Protein AF-A0A968PPC7-F1 (afdb_monomer)

Structure (mmCIF, N/CA/C/O backbone):
data_AF-A0A968PPC7-F1
#
_entry.id   AF-A0A968PPC7-F1
#
loop_
_atom_site.group_PDB
_atom_site.id
_atom_site.type_symbol
_atom_site.label_atom_id
_atom_site.label_alt_id
_atom_site.label_comp_id
_atom_site.label_asym_id
_atom_site.label_entity_id
_atom_site.label_seq_id
_atom_site.pdbx_PDB_ins_code
_atom_site.Cartn_x
_atom_site.Cartn_y
_atom_site.Cartn_z
_atom_site.occupancy
_atom_site.B_iso_or_equiv
_atom_site.auth_seq_id
_atom_site.auth_comp_id
_atom_site.auth_asym_id
_atom_site.auth_atom_id
_atom_site.pdbx_PDB_model_num
ATOM 1 N N . MET A 1 1 ? 69.429 12.607 -62.255 1.00 36.53 1 MET A N 1
ATOM 2 C CA . MET A 1 1 ? 68.235 12.047 -62.925 1.00 36.53 1 MET A CA 1
ATOM 3 C C . MET A 1 1 ? 67.057 12.963 -62.643 1.00 36.53 1 MET A C 1
ATOM 5 O O . MET A 1 1 ? 66.577 12.993 -61.520 1.00 36.53 1 MET A O 1
ATOM 9 N N . LEU A 1 2 ? 66.651 13.769 -63.626 1.00 35.38 2 LEU A N 1
ATOM 10 C CA . LEU A 1 2 ? 65.458 14.614 -63.533 1.00 35.38 2 LEU A CA 1
ATOM 11 C C . LEU A 1 2 ? 64.228 13.705 -63.621 1.00 35.38 2 LEU A C 1
ATOM 13 O O . LEU A 1 2 ? 63.897 13.213 -64.699 1.00 35.38 2 LEU A O 1
ATOM 17 N N . PHE A 1 3 ? 63.591 13.427 -62.483 1.00 41.00 3 PHE A N 1
ATOM 18 C CA . PHE A 1 3 ? 62.312 12.722 -62.464 1.00 41.00 3 PHE A CA 1
ATOM 19 C C . PHE A 1 3 ? 61.308 13.514 -63.304 1.00 41.00 3 PHE A C 1
ATOM 21 O O . PHE 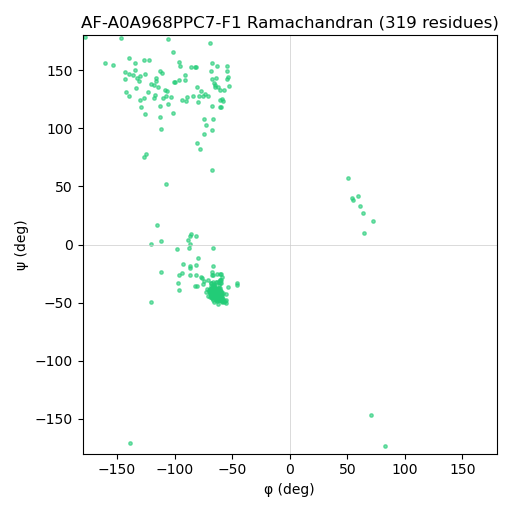A 1 3 ? 61.090 14.705 -63.085 1.00 41.00 3 PHE A O 1
ATOM 28 N N . ASN A 1 4 ? 60.724 12.856 -64.303 1.00 49.06 4 ASN A N 1
ATOM 29 C CA . ASN A 1 4 ? 59.803 13.487 -65.233 1.00 49.06 4 ASN A CA 1
ATOM 30 C C . ASN A 1 4 ? 58.524 13.878 -64.473 1.00 49.06 4 ASN A C 1
ATOM 32 O O . ASN A 1 4 ? 57.654 13.041 -64.236 1.00 49.06 4 ASN A O 1
ATOM 36 N N . HIS A 1 5 ? 58.419 15.147 -64.072 1.00 47.28 5 HIS A N 1
ATOM 37 C CA . HIS A 1 5 ? 57.283 15.735 -63.348 1.00 47.28 5 HIS A CA 1
ATOM 38 C C . HIS A 1 5 ? 55.933 15.324 -63.962 1.00 47.28 5 HIS A C 1
ATOM 40 O O . HIS A 1 5 ? 54.962 15.089 -63.240 1.00 47.28 5 HIS A O 1
ATOM 46 N N . ARG A 1 6 ? 55.855 15.172 -65.289 1.00 46.31 6 ARG A N 1
ATOM 47 C CA . ARG A 1 6 ? 54.633 14.742 -65.987 1.00 46.31 6 ARG A CA 1
ATOM 48 C C . ARG A 1 6 ? 54.218 13.306 -65.657 1.00 46.31 6 ARG A C 1
ATOM 50 O O . ARG A 1 6 ? 53.025 13.018 -65.606 1.00 46.31 6 ARG A O 1
ATOM 57 N N . PHE A 1 7 ? 55.179 12.414 -65.425 1.00 43.41 7 PHE A N 1
ATOM 58 C CA . PHE A 1 7 ? 54.914 11.043 -64.989 1.00 43.41 7 PHE A CA 1
ATOM 59 C C . PHE A 1 7 ? 54.417 11.019 -63.541 1.00 43.41 7 PHE A C 1
ATOM 61 O O . PHE A 1 7 ? 53.408 10.378 -63.258 1.00 43.41 7 PHE A O 1
ATOM 68 N N . LEU A 1 8 ? 55.055 11.794 -62.657 1.00 46.09 8 LEU A N 1
ATOM 69 C CA . LEU A 1 8 ? 54.652 11.914 -61.254 1.00 46.09 8 LEU A CA 1
ATOM 70 C C . LEU A 1 8 ? 53.225 12.469 -61.125 1.00 46.09 8 LEU A C 1
ATOM 72 O O . LEU A 1 8 ? 52.410 11.918 -60.394 1.00 46.09 8 LEU A O 1
ATOM 76 N N . LEU A 1 9 ? 52.889 13.504 -61.902 1.00 50.16 9 LEU A N 1
ATOM 77 C CA . LEU A 1 9 ? 51.553 14.097 -61.879 1.00 50.16 9 LEU A CA 1
ATOM 78 C C . LEU A 1 9 ? 50.480 13.113 -62.382 1.00 50.16 9 LEU A C 1
ATOM 80 O O . LEU A 1 9 ? 49.396 13.032 -61.805 1.00 50.16 9 LEU A O 1
ATOM 84 N N . ARG A 1 10 ? 50.780 12.324 -63.427 1.00 51.12 10 ARG A N 1
ATOM 85 C CA . ARG A 1 10 ? 49.880 11.266 -63.931 1.00 51.12 10 ARG A CA 1
ATOM 86 C C . ARG A 1 10 ? 49.693 10.139 -62.916 1.00 51.12 10 ARG A C 1
ATOM 88 O O . ARG A 1 10 ? 48.570 9.673 -62.747 1.00 51.12 10 ARG A O 1
ATOM 95 N N . LEU A 1 11 ? 50.765 9.732 -62.237 1.00 50.59 11 LEU A N 1
ATOM 96 C CA . LEU A 1 11 ? 50.722 8.709 -61.195 1.00 50.59 11 LEU A CA 1
ATOM 97 C C . LEU A 1 11 ? 49.860 9.166 -60.012 1.00 50.59 11 LEU A C 1
ATOM 99 O O . LEU A 1 11 ? 48.952 8.445 -59.612 1.00 50.59 11 LEU A O 1
ATOM 103 N N . ILE A 1 12 ? 50.090 10.387 -59.515 1.00 52.94 12 ILE A N 1
ATOM 104 C CA . ILE A 1 12 ? 49.324 10.977 -58.409 1.00 52.94 12 ILE A CA 1
ATOM 105 C C . ILE A 1 12 ? 47.847 11.110 -58.793 1.00 52.94 12 ILE A C 1
ATOM 107 O O . ILE A 1 12 ? 46.980 10.694 -58.035 1.00 52.94 12 ILE A O 1
ATOM 111 N N . THR A 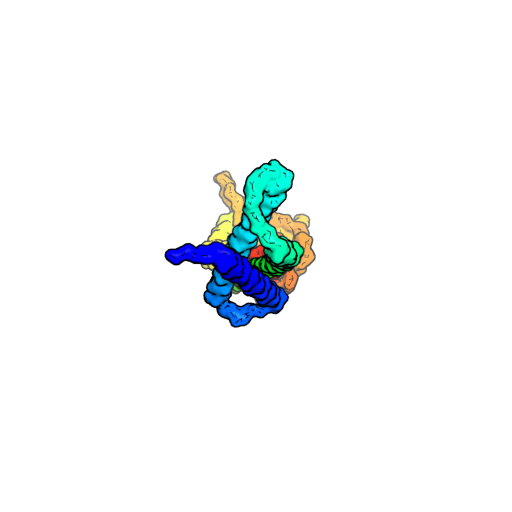1 13 ? 47.545 11.610 -59.994 1.00 55.50 13 THR A N 1
ATOM 112 C CA . THR A 1 13 ? 46.152 11.765 -60.451 1.00 55.50 13 THR A CA 1
ATOM 113 C C . THR A 1 13 ? 45.429 10.418 -60.535 1.00 55.50 13 THR A C 1
ATOM 115 O O . THR A 1 13 ? 44.293 10.301 -60.087 1.00 55.50 13 THR A O 1
ATOM 118 N N . ASN A 1 14 ? 46.083 9.381 -61.067 1.00 51.56 14 ASN A N 1
ATOM 119 C CA . ASN A 1 14 ? 45.488 8.046 -61.143 1.00 51.56 14 ASN A CA 1
ATOM 120 C C . ASN A 1 14 ? 45.292 7.421 -59.751 1.00 51.56 14 ASN A C 1
ATOM 122 O O . ASN A 1 14 ? 44.262 6.799 -59.512 1.00 51.56 14 ASN A O 1
ATOM 126 N N . LEU A 1 15 ? 46.237 7.624 -58.826 1.00 54.19 15 LEU A N 1
ATOM 127 C CA . LEU A 1 15 ? 46.111 7.187 -57.431 1.00 54.19 15 LEU A CA 1
ATOM 128 C C . LEU A 1 15 ? 44.930 7.858 -56.725 1.00 54.19 15 LEU A C 1
ATOM 130 O O . LEU A 1 15 ? 44.160 7.175 -56.056 1.00 54.19 15 LEU A O 1
ATOM 134 N N . VAL A 1 16 ? 44.748 9.167 -56.924 1.00 57.06 16 VAL A N 1
ATOM 135 C CA . VAL A 1 16 ? 43.613 9.925 -56.374 1.00 57.06 16 VAL A CA 1
ATOM 136 C C . VAL A 1 16 ? 42.288 9.380 -56.909 1.00 57.06 16 VAL A C 1
ATOM 138 O O . VAL A 1 16 ? 41.357 9.174 -56.136 1.00 57.06 16 VAL A O 1
ATOM 141 N N . ILE A 1 17 ? 42.205 9.091 -58.212 1.00 56.59 17 ILE A N 1
ATOM 142 C CA . ILE A 1 17 ? 40.995 8.526 -58.828 1.00 56.59 17 ILE A CA 1
ATOM 143 C C . ILE A 1 17 ? 40.686 7.137 -58.257 1.00 56.59 17 ILE A C 1
ATOM 145 O O . ILE A 1 17 ? 39.542 6.875 -57.886 1.00 56.59 17 ILE A O 1
ATOM 149 N N . CYS A 1 18 ? 41.691 6.261 -58.144 1.00 54.62 18 CYS A N 1
ATOM 150 C CA . CYS A 1 18 ? 41.509 4.938 -57.544 1.00 54.62 18 CYS A CA 1
ATOM 151 C C . CYS A 1 18 ? 41.053 5.036 -56.084 1.00 54.62 18 CYS A C 1
ATOM 153 O O . CYS A 1 18 ? 40.123 4.336 -55.697 1.00 54.62 18 CYS A O 1
ATOM 155 N N . ALA A 1 19 ? 41.655 5.923 -55.288 1.00 56.59 19 ALA A N 1
ATOM 156 C CA . ALA A 1 19 ? 41.278 6.117 -53.891 1.00 56.59 19 ALA A CA 1
ATOM 157 C C . ALA A 1 19 ? 39.844 6.657 -53.741 1.00 56.59 19 ALA A C 1
ATOM 159 O O . ALA A 1 19 ? 39.092 6.180 -52.895 1.00 56.59 19 ALA A O 1
ATOM 160 N N . LEU A 1 20 ? 39.430 7.590 -54.605 1.00 58.72 20 LEU A N 1
ATOM 161 C CA . LEU A 1 20 ? 38.073 8.141 -54.601 1.00 58.72 20 LEU A CA 1
ATOM 162 C C . LEU A 1 20 ? 37.021 7.086 -54.981 1.00 58.72 20 LEU A C 1
ATOM 164 O O . LEU A 1 20 ? 35.969 6.996 -54.344 1.00 58.72 20 LEU A O 1
ATOM 168 N N . ALA A 1 21 ? 37.315 6.254 -55.985 1.00 57.00 21 ALA A N 1
ATOM 169 C CA . ALA A 1 21 ? 36.455 5.137 -56.365 1.00 57.00 21 ALA A CA 1
ATOM 170 C C . ALA A 1 21 ? 36.337 4.112 -55.225 1.00 57.00 21 ALA A C 1
ATOM 172 O O . ALA A 1 21 ? 35.232 3.694 -54.881 1.00 57.00 21 ALA A O 1
ATOM 173 N N . LEU A 1 22 ? 37.461 3.766 -54.593 1.00 58.16 22 LEU A N 1
ATOM 174 C CA . LEU A 1 22 ? 37.506 2.797 -53.499 1.00 58.16 22 LEU A CA 1
ATOM 175 C C . LEU A 1 22 ? 36.752 3.302 -52.260 1.00 58.16 22 LEU A C 1
ATOM 177 O O . LEU A 1 22 ? 36.006 2.544 -51.647 1.00 58.16 22 LEU A O 1
ATOM 181 N N . SER A 1 23 ? 36.839 4.599 -51.952 1.00 58.25 23 SER A N 1
ATOM 182 C CA . SER A 1 23 ? 36.021 5.203 -50.897 1.00 58.25 23 SER A CA 1
ATOM 183 C C . SER A 1 23 ? 34.537 5.242 -51.228 1.00 58.25 23 SER A C 1
ATOM 185 O O . SER A 1 23 ? 33.720 5.072 -50.328 1.00 58.25 23 SER A O 1
ATOM 187 N N . SER A 1 24 ? 34.174 5.493 -52.486 1.00 56.09 24 SER A N 1
ATOM 188 C CA . SER A 1 24 ? 32.766 5.523 -52.891 1.00 56.09 24 SER A CA 1
ATOM 189 C C . SER A 1 24 ? 32.131 4.142 -52.713 1.00 56.09 24 SER A C 1
ATOM 191 O O . SER A 1 24 ? 31.024 4.031 -52.192 1.00 56.09 24 SER A O 1
ATOM 193 N N . VAL A 1 25 ? 32.867 3.082 -53.069 1.00 57.97 25 VAL A N 1
ATOM 194 C CA . VAL A 1 25 ? 32.455 1.690 -52.837 1.00 57.97 25 VAL A CA 1
ATOM 195 C C . VAL A 1 25 ? 32.379 1.375 -51.341 1.00 57.97 25 VAL A C 1
ATOM 197 O O . VAL A 1 25 ? 31.398 0.781 -50.906 1.00 57.97 25 VAL A O 1
ATOM 200 N N . ALA A 1 26 ? 33.359 1.808 -50.542 1.00 59.19 26 ALA A N 1
ATOM 201 C CA . ALA A 1 26 ? 33.365 1.575 -49.095 1.00 59.19 26 ALA A CA 1
ATOM 202 C C . ALA A 1 26 ? 32.160 2.219 -48.388 1.00 59.19 26 ALA A C 1
ATOM 204 O O . ALA A 1 26 ? 31.532 1.591 -47.541 1.00 59.19 26 ALA A O 1
ATOM 205 N N . VAL A 1 27 ? 31.796 3.447 -48.765 1.00 59.72 27 VAL A N 1
ATOM 206 C CA . VAL A 1 27 ? 30.626 4.139 -48.202 1.00 59.72 27 VAL A CA 1
ATOM 207 C C . VAL A 1 27 ? 29.331 3.481 -48.660 1.00 59.72 27 VAL A C 1
ATOM 209 O O . VAL A 1 27 ? 28.416 3.325 -47.855 1.00 59.72 27 VAL A O 1
ATOM 212 N N . LEU A 1 28 ? 29.237 3.066 -49.924 1.00 56.81 28 LEU A N 1
ATOM 213 C CA . LEU A 1 28 ? 28.056 2.366 -50.420 1.00 56.81 28 LEU A CA 1
ATOM 214 C C . LEU A 1 28 ? 27.844 1.038 -49.678 1.00 56.81 28 LEU A C 1
ATOM 216 O O . LEU A 1 28 ? 26.731 0.771 -49.237 1.00 56.81 28 LEU A O 1
ATOM 220 N N . LEU A 1 29 ? 28.910 0.260 -49.465 1.00 57.66 29 LEU A N 1
ATOM 221 C CA . LEU A 1 29 ? 28.869 -0.962 -48.657 1.00 57.66 29 LEU A CA 1
ATOM 222 C C . LEU A 1 29 ? 28.451 -0.678 -47.208 1.00 57.66 29 LEU A C 1
ATOM 224 O O . LEU A 1 29 ? 27.581 -1.369 -46.694 1.00 57.66 29 LEU A O 1
ATOM 228 N N . TRP A 1 30 ? 28.995 0.371 -46.584 1.00 63.59 30 TRP A N 1
ATOM 229 C CA . TRP A 1 30 ? 28.606 0.781 -45.230 1.00 63.59 30 TRP A CA 1
ATOM 230 C C . TRP A 1 30 ? 27.133 1.207 -45.138 1.00 63.59 30 TRP A C 1
ATOM 232 O O . TRP A 1 30 ? 26.431 0.845 -44.203 1.00 63.59 30 TRP A O 1
ATOM 242 N N . THR A 1 31 ? 26.641 1.943 -46.136 1.00 52.81 31 THR A N 1
ATOM 243 C CA . THR A 1 31 ? 25.243 2.398 -46.169 1.00 52.81 31 THR A CA 1
ATOM 244 C C . THR A 1 31 ? 24.285 1.217 -46.336 1.00 52.81 31 THR A C 1
ATOM 246 O O . THR A 1 31 ? 23.209 1.220 -45.751 1.00 52.81 31 THR A O 1
ATOM 249 N N . ILE A 1 32 ? 24.666 0.210 -47.130 1.00 54.62 32 ILE A N 1
ATOM 250 C CA . ILE A 1 32 ? 23.881 -1.017 -47.314 1.00 54.62 32 ILE A CA 1
ATOM 251 C C . ILE A 1 32 ? 23.835 -1.833 -46.015 1.00 54.62 32 ILE A C 1
ATOM 253 O O . ILE A 1 32 ? 22.759 -2.289 -45.641 1.00 54.62 32 ILE A O 1
ATOM 257 N N . ASP A 1 33 ? 24.964 -1.972 -45.321 1.00 57.53 33 ASP A N 1
ATOM 258 C CA . ASP A 1 33 ? 25.067 -2.675 -44.035 1.00 57.53 33 ASP A CA 1
ATOM 259 C C . ASP A 1 33 ? 24.152 -2.044 -42.965 1.00 57.53 33 ASP A C 1
ATOM 261 O O . ASP A 1 33 ? 23.295 -2.716 -42.388 1.00 57.53 33 ASP A O 1
ATOM 265 N N . GLU A 1 34 ? 24.228 -0.717 -42.804 1.00 56.44 34 GLU A N 1
ATOM 266 C CA . GLU A 1 34 ? 23.419 0.034 -41.833 1.00 56.44 34 GLU A CA 1
ATOM 267 C C . GLU A 1 34 ? 21.913 0.010 -42.172 1.00 56.44 34 GLU A C 1
ATOM 269 O O . GLU A 1 34 ? 21.070 -0.044 -41.279 1.00 56.44 34 GLU A O 1
ATOM 274 N N . LEU A 1 35 ? 21.545 0.043 -43.461 1.00 50.19 35 LEU A N 1
ATOM 275 C CA . LEU A 1 35 ? 20.138 0.062 -43.888 1.00 50.19 35 LEU A CA 1
ATOM 276 C C . LEU A 1 35 ? 19.463 -1.313 -43.777 1.00 50.19 35 LEU A C 1
ATOM 278 O O . LEU A 1 35 ? 18.249 -1.387 -43.595 1.00 50.19 35 LEU A O 1
ATOM 282 N N . ILE A 1 36 ? 20.235 -2.393 -43.910 1.00 51.97 36 ILE A N 1
ATOM 283 C CA . ILE A 1 36 ? 19.740 -3.768 -43.781 1.00 51.97 36 ILE A CA 1
ATOM 284 C C . ILE A 1 36 ? 19.647 -4.186 -42.301 1.00 51.97 36 ILE A C 1
ATOM 286 O O . ILE A 1 36 ? 18.906 -5.116 -41.983 1.00 51.97 36 ILE A O 1
ATOM 290 N N . GLY A 1 37 ? 20.327 -3.481 -41.385 1.00 49.62 37 GLY A N 1
ATOM 291 C CA . GLY A 1 37 ? 20.280 -3.772 -39.947 1.00 49.62 37 GLY A CA 1
ATOM 292 C C . GLY A 1 37 ? 20.856 -5.149 -39.604 1.00 49.62 37 GLY A C 1
ATOM 293 O O . GLY A 1 37 ? 20.432 -5.787 -38.643 1.00 49.62 37 GLY A O 1
ATOM 294 N N . TRP A 1 38 ? 21.776 -5.648 -40.433 1.00 49.47 38 TRP A N 1
ATOM 295 C CA . TRP A 1 38 ? 22.435 -6.930 -40.224 1.00 49.47 38 TRP A CA 1
ATOM 296 C C . TRP A 1 38 ? 23.571 -6.765 -39.208 1.00 49.47 38 TRP A C 1
ATOM 298 O O . TRP A 1 38 ? 24.727 -6.592 -39.577 1.00 49.47 38 TRP A O 1
ATOM 308 N N . ASP A 1 39 ? 23.250 -6.883 -37.917 1.00 47.81 39 ASP A N 1
ATOM 309 C CA . ASP A 1 39 ? 24.227 -7.112 -36.837 1.00 47.81 39 ASP A CA 1
ATOM 310 C C . ASP A 1 39 ? 24.858 -8.518 -36.974 1.00 47.81 39 ASP A C 1
ATOM 312 O O . ASP A 1 39 ? 24.674 -9.413 -36.152 1.00 47.81 39 ASP A O 1
ATOM 316 N N . ILE A 1 40 ? 25.592 -8.767 -38.064 1.00 45.25 40 ILE A N 1
ATOM 317 C CA . ILE A 1 40 ? 26.329 -10.027 -38.276 1.00 45.25 40 ILE A CA 1
ATOM 318 C C . ILE A 1 40 ? 27.655 -10.042 -37.501 1.00 45.25 40 ILE A C 1
ATOM 320 O O . ILE A 1 40 ? 28.293 -11.089 -37.366 1.00 45.25 40 ILE A O 1
ATOM 324 N N . LEU A 1 41 ? 28.089 -8.901 -36.962 1.00 44.22 41 LEU A N 1
ATOM 325 C CA . LEU A 1 41 ? 29.392 -8.769 -36.321 1.00 44.22 41 LEU A CA 1
ATOM 326 C C . LEU A 1 41 ? 29.254 -8.599 -34.802 1.00 44.22 41 LEU A C 1
ATOM 328 O O . LEU A 1 41 ? 28.581 -7.676 -34.359 1.00 44.22 41 LEU A O 1
ATOM 332 N N . PRO A 1 42 ? 29.940 -9.436 -33.998 1.00 50.28 42 PRO A N 1
ATOM 333 C CA . PRO A 1 42 ? 30.034 -9.249 -32.553 1.00 50.28 42 PRO A CA 1
ATOM 334 C C . PRO A 1 42 ? 30.531 -7.840 -32.206 1.00 50.28 42 PRO A C 1
ATOM 336 O O . PRO A 1 42 ? 31.435 -7.333 -32.879 1.00 50.28 42 PRO A O 1
ATOM 339 N N . ASP A 1 43 ? 30.020 -7.253 -31.119 1.00 55.78 43 ASP A N 1
ATOM 340 C CA . ASP A 1 43 ? 30.275 -5.865 -30.684 1.00 55.78 43 ASP A CA 1
ATOM 341 C C . ASP A 1 43 ? 31.755 -5.436 -30.732 1.00 55.78 43 ASP A C 1
ATOM 343 O O . ASP A 1 43 ? 32.085 -4.290 -31.050 1.00 55.78 43 ASP A O 1
ATOM 347 N N . ALA A 1 44 ? 32.677 -6.371 -30.483 1.00 51.62 44 ALA A N 1
ATOM 348 C CA . ALA A 1 44 ? 34.118 -6.134 -30.529 1.00 51.62 44 ALA A CA 1
ATOM 349 C C . ALA A 1 44 ? 34.653 -5.804 -31.939 1.00 51.62 44 ALA A C 1
ATOM 351 O O . ALA A 1 44 ? 35.559 -4.983 -32.069 1.00 51.62 44 ALA A O 1
ATOM 352 N N . LEU A 1 45 ? 34.107 -6.406 -33.003 1.00 48.28 45 LEU A N 1
ATOM 353 C CA . LEU A 1 45 ? 34.525 -6.160 -34.392 1.00 48.28 45 LEU A CA 1
ATOM 354 C C . LEU A 1 45 ? 33.895 -4.890 -34.981 1.00 48.28 45 LEU A C 1
ATOM 356 O O . LEU A 1 45 ? 34.511 -4.238 -35.831 1.00 48.28 45 LEU A O 1
ATOM 360 N N . GLY A 1 46 ? 32.723 -4.487 -34.479 1.00 54.41 46 GLY A N 1
ATOM 361 C CA . GLY A 1 46 ? 32.033 -3.266 -34.904 1.00 54.41 46 GLY A CA 1
ATOM 362 C C . GLY A 1 46 ? 32.855 -1.991 -34.671 1.00 54.41 46 GLY A C 1
ATOM 363 O O . GLY A 1 46 ? 32.828 -1.069 -35.488 1.00 54.41 46 GLY A O 1
ATOM 364 N N . ILE A 1 47 ? 33.665 -1.952 -33.606 1.00 52.34 47 ILE A N 1
ATOM 365 C CA . ILE A 1 47 ? 34.544 -0.813 -33.283 1.00 52.34 47 ILE A CA 1
ATOM 366 C C . ILE A 1 47 ? 35.665 -0.667 -34.324 1.00 52.34 47 ILE A C 1
ATOM 368 O O . ILE A 1 47 ? 35.924 0.442 -34.797 1.00 52.34 47 ILE A O 1
ATOM 372 N N . TYR A 1 48 ? 36.306 -1.769 -34.727 1.00 49.31 48 TYR A N 1
ATOM 373 C CA . TYR A 1 48 ? 37.405 -1.738 -35.699 1.00 49.31 48 TYR A CA 1
ATOM 374 C C . TYR A 1 48 ? 36.926 -1.372 -37.104 1.00 49.31 48 TYR A C 1
ATOM 376 O O . TYR A 1 48 ? 37.590 -0.604 -37.800 1.00 49.31 48 TYR A O 1
ATOM 384 N N . ILE A 1 49 ? 35.749 -1.858 -37.502 1.00 54.59 49 ILE A N 1
ATOM 385 C CA . ILE A 1 49 ? 35.150 -1.525 -38.798 1.00 54.59 49 ILE A CA 1
ATOM 386 C C . ILE A 1 49 ? 34.706 -0.059 -38.818 1.00 54.59 49 ILE A C 1
ATOM 388 O O . ILE A 1 49 ? 35.017 0.651 -39.774 1.00 54.59 49 ILE A O 1
ATOM 392 N N . ARG A 1 50 ? 34.100 0.453 -37.734 1.00 55.00 50 ARG A N 1
ATOM 393 C CA . ARG A 1 50 ? 33.806 1.893 -37.597 1.00 55.00 50 ARG A CA 1
ATOM 394 C C . ARG A 1 50 ? 35.069 2.748 -37.678 1.00 55.00 50 ARG A C 1
ATOM 396 O O . ARG A 1 50 ? 35.075 3.745 -38.396 1.00 55.00 50 ARG A O 1
ATOM 403 N N . ALA A 1 51 ? 36.146 2.359 -36.997 1.00 51.12 51 ALA A N 1
ATOM 404 C CA . ALA A 1 51 ? 37.418 3.077 -37.057 1.00 51.12 51 ALA A CA 1
ATOM 405 C C . ALA A 1 51 ? 38.023 3.070 -38.473 1.00 51.12 51 ALA A C 1
ATOM 407 O O . ALA A 1 51 ? 38.525 4.096 -38.935 1.00 51.12 51 ALA A O 1
ATOM 408 N N . LEU A 1 52 ? 37.922 1.947 -39.189 1.00 52.19 52 LEU A N 1
ATOM 409 C CA . LEU A 1 52 ? 38.394 1.811 -40.565 1.00 52.19 52 LEU A CA 1
ATOM 410 C C . LEU A 1 52 ? 37.583 2.679 -41.538 1.00 52.19 52 LEU A C 1
ATOM 412 O O . LEU A 1 52 ? 38.172 3.382 -42.357 1.00 52.19 52 LEU A O 1
ATOM 416 N N . VAL A 1 53 ? 36.254 2.704 -41.411 1.00 59.03 53 VAL A N 1
ATOM 417 C CA . VAL A 1 53 ? 35.375 3.558 -42.230 1.00 59.03 53 VAL A CA 1
ATOM 418 C C . VAL A 1 53 ? 35.644 5.041 -41.964 1.00 59.03 53 VAL A C 1
ATOM 420 O O . VAL A 1 53 ? 35.784 5.812 -42.913 1.00 59.03 53 VAL A O 1
ATOM 423 N N . ILE A 1 54 ? 35.803 5.447 -40.699 1.00 54.09 54 ILE A N 1
ATOM 424 C CA . ILE A 1 54 ? 36.173 6.825 -40.336 1.00 54.09 54 ILE A CA 1
ATOM 425 C C . ILE A 1 54 ? 37.551 7.184 -40.910 1.00 54.09 54 ILE A C 1
ATOM 427 O O . ILE A 1 54 ? 37.724 8.272 -41.463 1.00 54.09 54 ILE A O 1
ATOM 431 N N . GLY A 1 55 ? 38.521 6.268 -40.835 1.00 55.19 55 GLY A N 1
ATOM 432 C CA . GLY A 1 55 ? 39.849 6.450 -41.420 1.00 55.19 55 GLY A CA 1
ATOM 433 C C . GLY A 1 55 ? 39.799 6.643 -42.938 1.00 55.19 55 GLY A C 1
ATOM 434 O O . GLY A 1 55 ? 40.385 7.591 -43.461 1.00 55.19 55 GLY A O 1
ATOM 435 N N . ILE A 1 56 ? 39.040 5.803 -43.648 1.00 55.38 56 ILE A N 1
ATOM 436 C CA . ILE A 1 56 ? 38.846 5.911 -45.102 1.00 55.38 56 ILE A CA 1
ATOM 437 C C . ILE A 1 56 ? 38.111 7.209 -45.466 1.00 55.38 56 ILE A C 1
ATOM 439 O O . ILE A 1 56 ? 38.489 7.874 -46.432 1.00 55.38 56 ILE A O 1
ATOM 443 N N . ALA A 1 57 ? 37.113 7.623 -44.683 1.00 54.66 57 ALA A N 1
ATOM 444 C CA . ALA A 1 57 ? 36.399 8.880 -44.895 1.00 54.66 57 ALA A CA 1
ATOM 445 C C . ALA A 1 57 ? 37.326 10.100 -44.748 1.00 54.66 57 ALA A C 1
ATOM 447 O O . ALA A 1 57 ? 37.291 10.998 -45.590 1.00 54.66 57 ALA A O 1
ATOM 448 N N . TRP A 1 58 ? 38.213 10.111 -43.748 1.00 56.34 58 TRP A N 1
ATOM 449 C CA . TRP A 1 58 ? 39.218 11.168 -43.568 1.00 56.34 58 TRP A CA 1
ATOM 450 C C . TRP A 1 58 ? 40.246 11.215 -44.701 1.00 56.34 58 TRP A C 1
ATOM 452 O O . TRP A 1 58 ? 40.567 12.294 -45.211 1.00 56.34 58 TRP A O 1
ATOM 462 N N . ILE A 1 59 ? 40.738 10.055 -45.142 1.00 55.28 59 ILE A N 1
ATOM 463 C CA . ILE A 1 59 ? 41.639 9.959 -46.300 1.00 55.28 59 ILE A CA 1
ATOM 464 C C . ILE A 1 59 ? 40.942 10.495 -47.558 1.00 55.28 59 ILE A C 1
ATOM 466 O O . ILE A 1 59 ? 41.526 11.235 -48.344 1.00 55.28 59 ILE A O 1
ATOM 470 N N . THR A 1 60 ? 39.659 10.206 -47.729 1.00 59.50 60 THR A N 1
ATOM 471 C CA . THR A 1 60 ? 38.901 10.660 -48.902 1.00 59.50 60 THR A CA 1
ATOM 472 C C . THR A 1 60 ? 38.607 12.149 -48.849 1.00 59.50 60 THR A C 1
ATOM 474 O O . THR A 1 60 ? 38.766 12.843 -49.851 1.00 59.50 60 THR A O 1
ATOM 477 N N . PHE A 1 61 ? 38.256 12.671 -47.676 1.00 56.09 61 PHE A N 1
ATOM 478 C CA . PHE A 1 61 ? 38.078 14.102 -47.461 1.00 56.09 61 PHE A CA 1
ATOM 479 C C . PHE A 1 61 ? 39.363 14.879 -47.769 1.00 56.09 61 PHE A C 1
ATOM 481 O O . PHE A 1 61 ? 39.338 15.833 -48.544 1.00 56.09 61 PHE A O 1
ATOM 488 N N . THR A 1 62 ? 40.504 14.438 -47.232 1.00 56.69 62 THR A N 1
ATOM 489 C CA . THR A 1 62 ? 41.803 15.072 -47.509 1.00 56.69 62 THR A CA 1
ATOM 490 C C . THR A 1 62 ? 42.163 15.021 -48.992 1.00 56.69 62 THR A C 1
ATOM 492 O O . THR A 1 62 ? 42.622 16.022 -49.540 1.00 56.69 62 THR A O 1
ATOM 495 N N . LEU A 1 63 ? 41.877 13.914 -49.682 1.00 58.47 63 LEU A N 1
ATOM 496 C CA . LEU A 1 63 ? 42.082 13.803 -51.127 1.00 58.47 63 LEU A CA 1
ATOM 497 C C . LEU A 1 63 ? 41.170 14.739 -51.931 1.00 58.47 63 LEU A C 1
ATOM 499 O O . LEU A 1 63 ? 41.641 15.366 -52.879 1.00 58.47 63 LEU A O 1
ATOM 503 N N . ILE A 1 64 ? 39.899 14.884 -51.544 1.00 58.66 64 ILE A N 1
ATOM 504 C CA . ILE A 1 64 ? 38.970 15.842 -52.162 1.00 58.66 64 ILE A CA 1
ATOM 505 C C . ILE A 1 64 ? 39.480 17.273 -51.961 1.00 58.66 64 ILE A C 1
ATOM 507 O O . ILE A 1 64 ? 39.543 18.029 -52.927 1.00 58.66 64 ILE A O 1
ATOM 511 N N . VAL A 1 65 ? 39.906 17.636 -50.748 1.00 58.06 65 VAL A N 1
ATOM 512 C CA . VAL A 1 65 ? 40.468 18.964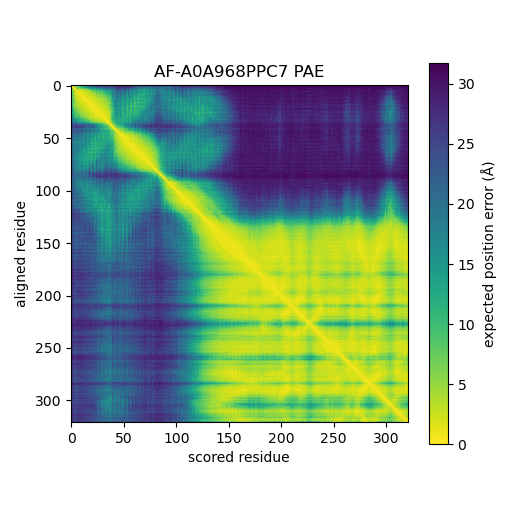 -50.448 1.00 58.06 65 VAL A CA 1
ATOM 513 C C . VAL A 1 65 ? 41.719 19.230 -51.285 1.00 58.06 65 VAL A C 1
ATOM 515 O O . VAL A 1 65 ? 41.812 20.278 -51.919 1.00 58.06 65 VAL A O 1
ATOM 518 N N . ILE A 1 66 ? 42.649 18.273 -51.363 1.00 58.97 66 ILE A N 1
ATOM 519 C CA . ILE A 1 66 ? 43.847 18.380 -52.210 1.00 58.97 66 ILE A CA 1
ATOM 520 C C . ILE A 1 66 ? 43.452 18.560 -53.682 1.00 58.97 66 ILE A C 1
ATOM 522 O O . ILE A 1 66 ? 44.041 19.385 -54.379 1.00 58.97 66 ILE A O 1
ATOM 526 N N . HIS A 1 67 ? 42.434 17.843 -54.160 1.00 61.88 67 HIS A N 1
ATOM 527 C CA . HIS A 1 67 ? 41.970 17.945 -55.541 1.00 61.88 67 HIS A CA 1
ATOM 528 C C . HIS A 1 67 ? 41.294 19.290 -55.848 1.00 61.88 67 HIS A C 1
ATOM 530 O O . HIS A 1 67 ? 41.518 19.864 -56.916 1.00 61.88 67 HIS A O 1
ATOM 536 N N . VAL A 1 68 ? 40.516 19.827 -54.905 1.00 56.44 68 VAL A N 1
ATOM 537 C CA . VAL A 1 68 ? 39.918 21.166 -54.996 1.00 56.44 68 VAL A CA 1
ATOM 538 C C . VAL A 1 68 ? 41.006 22.236 -54.984 1.00 56.44 68 VAL A C 1
ATOM 540 O O . VAL A 1 68 ? 40.969 23.132 -55.822 1.00 56.44 68 VAL A O 1
ATOM 543 N N . LEU A 1 69 ? 42.006 22.118 -54.106 1.00 56.16 69 LEU A N 1
ATOM 544 C CA . LEU A 1 69 ? 43.144 23.037 -54.060 1.00 56.16 69 LEU A CA 1
ATOM 545 C C . LEU A 1 69 ? 43.928 23.014 -55.374 1.00 56.16 69 LEU A C 1
ATOM 547 O O . LEU A 1 69 ? 44.140 24.071 -55.951 1.00 56.16 69 LEU A O 1
ATOM 551 N N . LEU A 1 70 ? 44.256 21.834 -55.908 1.00 58.66 70 LEU A N 1
ATOM 552 C CA . LEU A 1 70 ? 44.887 21.688 -57.227 1.00 58.66 70 LEU A CA 1
ATOM 553 C C . LEU A 1 70 ? 44.039 22.307 -58.345 1.00 58.66 70 LEU A C 1
ATOM 555 O O . LEU A 1 70 ? 44.573 22.985 -59.219 1.00 58.66 70 LEU A O 1
ATOM 559 N N . SER A 1 71 ? 42.720 22.112 -58.307 1.00 52.25 71 SER A N 1
ATOM 560 C CA . SER A 1 71 ? 41.800 22.695 -59.289 1.00 52.25 71 SER A CA 1
ATOM 561 C C . SER A 1 71 ? 41.744 24.223 -59.184 1.00 52.25 71 SER A C 1
ATOM 563 O O . SER A 1 71 ? 41.745 24.899 -60.209 1.00 52.25 71 SER A O 1
ATOM 565 N N . LEU A 1 72 ? 41.762 24.778 -57.968 1.00 51.84 72 LEU A N 1
ATOM 566 C CA . LEU A 1 72 ? 41.840 26.220 -57.712 1.00 51.84 72 LEU A CA 1
ATOM 567 C C . LEU A 1 72 ? 43.187 26.803 -58.142 1.00 51.84 72 LEU A C 1
ATOM 569 O O . LEU A 1 72 ? 43.210 27.865 -58.754 1.00 51.84 72 LEU A O 1
ATOM 573 N N . THR A 1 73 ? 44.299 26.114 -57.874 1.00 54.91 73 THR A N 1
ATOM 574 C CA . THR A 1 73 ? 45.636 26.536 -58.316 1.00 54.91 73 THR A CA 1
ATOM 575 C C . THR A 1 73 ? 45.714 26.575 -59.841 1.00 54.91 73 THR A C 1
ATOM 577 O O . THR A 1 73 ? 46.165 27.568 -60.402 1.00 54.91 73 THR A O 1
ATOM 580 N N . LEU A 1 74 ? 45.184 25.555 -60.523 1.00 56.03 74 LEU A N 1
ATOM 581 C CA . LEU A 1 74 ? 45.117 25.514 -61.986 1.00 56.03 74 LEU A CA 1
ATOM 582 C C . LEU A 1 74 ? 44.134 26.546 -62.563 1.00 56.03 74 LEU A C 1
ATOM 584 O O . LEU A 1 74 ? 44.365 27.084 -63.643 1.00 56.03 74 LEU A O 1
ATOM 588 N N . PHE A 1 75 ? 43.042 26.853 -61.860 1.00 50.03 75 PHE A N 1
ATOM 589 C CA . PHE A 1 75 ? 42.114 27.916 -62.254 1.00 50.03 75 PHE A CA 1
ATOM 590 C C . PHE A 1 75 ? 42.734 29.310 -62.084 1.00 50.03 75 PHE A C 1
ATOM 592 O O . PHE A 1 75 ? 42.552 30.177 -62.942 1.00 50.03 75 PHE A O 1
ATOM 599 N N . ALA A 1 76 ? 43.494 29.523 -61.008 1.00 52.28 76 ALA A N 1
ATOM 6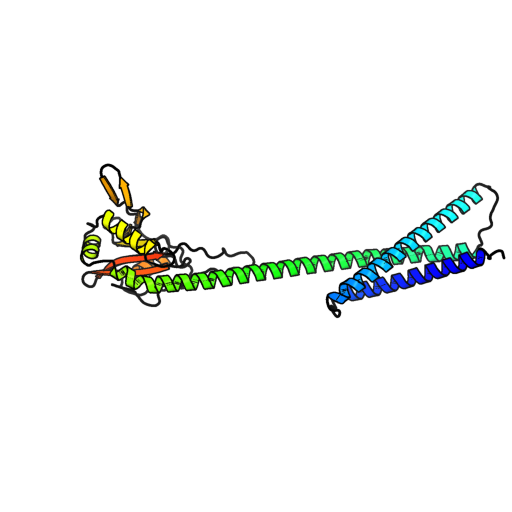00 C CA . ALA A 1 76 ? 44.272 30.737 -60.791 1.00 52.28 76 ALA A CA 1
ATOM 601 C C . ALA A 1 76 ? 45.351 30.895 -61.872 1.00 52.28 76 ALA A C 1
ATOM 603 O O . ALA A 1 76 ? 45.498 31.980 -62.426 1.00 52.28 76 ALA A O 1
ATOM 604 N N . GLU A 1 77 ? 46.023 29.806 -62.254 1.00 51.94 77 GLU A N 1
ATOM 605 C CA . GLU A 1 77 ? 46.980 29.773 -63.365 1.00 51.94 77 GLU A CA 1
ATOM 606 C C . GLU A 1 77 ? 46.302 30.079 -64.715 1.00 51.94 77 GLU A C 1
ATOM 608 O O . GLU A 1 77 ? 46.778 30.919 -65.475 1.00 51.94 77 GLU A O 1
ATOM 613 N N . ALA A 1 78 ? 45.126 29.500 -64.983 1.00 51.53 78 ALA A N 1
ATOM 614 C CA . ALA A 1 78 ? 44.332 29.785 -66.183 1.00 51.53 78 ALA A CA 1
ATOM 615 C C . ALA A 1 78 ? 43.753 31.217 -66.218 1.00 51.53 78 ALA A C 1
ATOM 617 O O . ALA A 1 78 ? 43.478 31.763 -67.289 1.00 51.53 78 ALA A O 1
ATOM 618 N N . SER A 1 79 ? 43.547 31.834 -65.054 1.00 51.69 79 SER A N 1
ATOM 619 C CA . SER A 1 79 ? 43.135 33.236 -64.934 1.00 51.69 79 SER A CA 1
ATOM 620 C C . SER A 1 79 ? 44.329 34.185 -65.094 1.00 51.69 79 SER A C 1
ATOM 622 O O . SER A 1 79 ? 44.197 35.230 -65.729 1.00 51.69 79 SER A O 1
ATOM 624 N N . ALA A 1 80 ? 45.508 33.796 -64.603 1.00 48.34 80 ALA A N 1
ATOM 625 C CA . ALA A 1 80 ? 46.765 34.517 -64.788 1.00 48.34 80 ALA A CA 1
ATOM 626 C C . ALA A 1 80 ? 47.259 34.477 -66.248 1.00 48.34 80 ALA A C 1
ATOM 628 O O . ALA A 1 80 ? 47.754 35.488 -66.748 1.00 48.34 80 ALA A O 1
ATOM 629 N N . SER A 1 81 ? 47.046 33.370 -66.973 1.00 47.00 81 SER A N 1
ATOM 630 C CA . SER A 1 81 ? 47.335 33.289 -68.415 1.00 47.00 81 SER A CA 1
ATOM 631 C C . SER A 1 81 ? 46.410 34.189 -69.243 1.00 47.00 81 SER A C 1
ATOM 633 O O . SER A 1 81 ? 46.861 34.871 -70.164 1.00 47.00 81 SER A O 1
ATOM 635 N N . ARG A 1 82 ? 45.130 34.327 -68.855 1.00 53.47 82 ARG A N 1
ATOM 636 C CA . ARG A 1 82 ? 44.230 35.355 -69.424 1.00 53.47 82 ARG A CA 1
ATOM 637 C C . ARG A 1 82 ? 44.696 36.789 -69.139 1.00 53.47 82 ARG A C 1
ATOM 639 O O . ARG A 1 82 ? 44.387 37.680 -69.927 1.00 53.47 82 ARG A O 1
ATOM 646 N N . ALA A 1 83 ? 45.456 37.008 -68.065 1.00 52.84 83 ALA A N 1
ATOM 647 C CA . ALA A 1 83 ? 46.037 38.300 -67.693 1.00 52.84 83 ALA A CA 1
ATOM 648 C C . ALA A 1 83 ? 47.395 38.611 -68.374 1.00 52.84 83 ALA A C 1
ATOM 650 O O . ALA A 1 83 ? 48.013 39.622 -68.046 1.00 52.84 83 ALA A O 1
ATOM 651 N N . LYS A 1 84 ? 47.837 37.800 -69.355 1.00 46.62 84 LYS A N 1
ATOM 652 C CA . LYS A 1 84 ? 49.080 37.969 -70.148 1.00 46.62 84 LYS A CA 1
ATOM 653 C C . LYS A 1 84 ? 50.391 37.944 -69.340 1.00 46.62 84 LYS A C 1
ATOM 655 O O . LYS A 1 84 ? 51.361 38.605 -69.711 1.00 46.62 84 LYS A O 1
ATOM 660 N N . LEU A 1 85 ? 50.449 37.166 -68.264 1.00 47.47 85 LEU A N 1
ATOM 661 C CA . LEU A 1 85 ? 51.720 36.776 -67.635 1.00 47.47 85 LEU A CA 1
ATOM 662 C C . LEU A 1 85 ? 52.334 35.575 -68.396 1.00 47.47 85 LEU A C 1
ATOM 664 O O . LEU A 1 85 ? 51.586 34.849 -69.050 1.00 47.47 85 LEU A O 1
ATOM 668 N N . PRO A 1 86 ? 53.672 35.384 -68.390 1.00 42.75 86 PRO A N 1
ATOM 669 C CA . PRO A 1 86 ? 54.348 34.417 -69.261 1.00 42.75 86 PRO A CA 1
ATOM 670 C C . PRO A 1 86 ? 53.842 32.979 -69.055 1.00 42.75 86 PRO A C 1
ATOM 672 O O . PRO A 1 86 ? 53.842 32.458 -67.942 1.00 42.75 86 PRO A O 1
ATOM 675 N N . ASP A 1 87 ? 53.406 32.368 -70.161 1.00 41.59 87 ASP A N 1
ATOM 676 C CA . ASP A 1 87 ? 52.637 31.121 -70.219 1.00 41.59 87 ASP A CA 1
ATOM 677 C C . ASP A 1 87 ? 53.460 29.880 -69.837 1.00 41.59 87 ASP A C 1
ATOM 679 O O . ASP A 1 87 ? 54.477 29.565 -70.463 1.00 41.59 87 ASP A O 1
ATOM 683 N N . VAL A 1 88 ? 52.942 29.090 -68.895 1.00 45.47 88 VAL A N 1
ATOM 684 C CA . VAL A 1 88 ? 53.283 27.669 -68.766 1.00 45.47 88 VAL A CA 1
ATOM 685 C C . VAL A 1 88 ? 52.128 26.874 -69.384 1.00 45.47 88 VAL A C 1
ATOM 687 O O . VAL A 1 88 ? 50.995 26.906 -68.914 1.00 45.47 88 VAL A O 1
ATOM 690 N N . GLN A 1 89 ? 52.388 26.195 -70.505 1.00 44.81 89 GLN A N 1
ATOM 691 C CA . GLN A 1 89 ? 51.349 25.520 -71.291 1.00 44.81 89 GLN A CA 1
ATOM 692 C C . GLN A 1 89 ? 50.721 24.330 -70.540 1.00 44.81 89 GLN A C 1
ATOM 694 O O . GLN A 1 89 ? 51.318 23.254 -70.435 1.00 44.81 89 GLN A O 1
ATOM 699 N N . VAL A 1 90 ? 49.470 24.485 -70.099 1.00 49.84 90 VAL A N 1
ATOM 700 C CA . VAL A 1 90 ? 48.645 23.383 -69.579 1.00 49.84 90 VAL A CA 1
ATOM 701 C C . VAL A 1 90 ? 48.057 22.580 -70.749 1.00 49.84 90 VAL A C 1
ATOM 703 O O . VAL A 1 90 ? 47.362 23.112 -71.614 1.00 49.84 90 VAL A O 1
ATOM 706 N N . SER A 1 91 ? 48.332 21.272 -70.795 1.00 52.81 91 SER A N 1
ATOM 707 C CA . SER A 1 91 ? 47.922 20.387 -71.898 1.00 52.81 91 SER A CA 1
ATOM 708 C C . SER A 1 91 ? 46.396 20.227 -72.012 1.00 52.81 91 SER A C 1
ATOM 710 O O . SER A 1 91 ? 45.722 19.963 -71.013 1.00 52.81 91 SER A O 1
ATOM 712 N N . SER A 1 92 ? 45.861 20.272 -73.236 1.00 54.56 92 SER A N 1
ATOM 713 C CA . SER A 1 92 ? 44.424 20.156 -73.555 1.00 54.56 92 SER A CA 1
ATOM 714 C C . SER A 1 92 ? 43.766 18.845 -73.091 1.00 54.56 92 SER A C 1
ATOM 716 O O . SER A 1 92 ? 42.581 18.828 -72.755 1.00 54.56 92 SER A O 1
ATOM 718 N N . GLU A 1 93 ? 44.529 17.753 -73.000 1.00 56.22 93 GLU A N 1
ATOM 719 C CA . GLU A 1 93 ? 44.046 16.472 -72.469 1.00 56.22 93 GLU A CA 1
ATOM 720 C C . GLU A 1 93 ? 43.684 16.538 -70.979 1.00 56.22 93 GLU A C 1
ATOM 722 O O . GLU A 1 93 ? 42.737 15.877 -70.548 1.00 56.22 93 GLU A O 1
ATOM 727 N N . LEU A 1 94 ? 44.417 17.337 -70.194 1.00 53.78 94 LEU A N 1
ATOM 728 C CA . LEU A 1 94 ? 44.187 17.491 -68.755 1.00 53.78 94 LEU A CA 1
ATOM 729 C C . LEU A 1 94 ? 42.869 18.232 -68.499 1.00 53.78 94 LEU A C 1
ATOM 731 O O . LEU A 1 94 ? 42.073 17.804 -67.668 1.00 53.78 94 LEU A O 1
ATOM 735 N N . LYS A 1 95 ? 42.596 19.272 -69.297 1.00 55.28 95 LYS A N 1
ATOM 736 C CA . LYS A 1 95 ? 41.351 20.050 -69.249 1.00 55.28 95 LYS A CA 1
ATOM 737 C C . LYS A 1 95 ? 40.122 19.170 -69.504 1.00 55.28 95 LYS A C 1
ATOM 739 O O . LYS A 1 95 ? 39.178 19.186 -68.725 1.00 55.28 95 LYS A O 1
ATOM 744 N N . ARG A 1 96 ? 40.179 18.307 -70.529 1.00 61.03 96 ARG A N 1
ATOM 745 C CA . ARG A 1 96 ? 39.077 17.385 -70.863 1.00 61.03 96 ARG A CA 1
ATOM 746 C C . ARG A 1 96 ? 38.837 16.316 -69.791 1.00 61.03 96 ARG A C 1
ATOM 748 O O . ARG A 1 96 ? 37.710 15.855 -69.630 1.00 61.03 96 ARG A O 1
ATOM 755 N N . LYS A 1 97 ? 39.888 15.876 -69.089 1.00 56.72 97 LYS A N 1
ATOM 756 C CA . LYS A 1 97 ? 39.752 14.939 -67.962 1.00 56.72 97 LYS A CA 1
ATOM 757 C C . LYS A 1 97 ? 39.133 15.619 -66.739 1.00 56.72 97 LYS A C 1
ATOM 759 O O . LYS A 1 97 ? 38.297 15.004 -66.088 1.00 56.72 97 LYS A O 1
ATOM 764 N N . LEU A 1 98 ? 39.487 16.877 -66.478 1.00 56.88 98 LEU A N 1
ATOM 765 C CA . LEU A 1 98 ? 38.951 17.659 -65.363 1.00 56.88 98 LEU A CA 1
ATOM 766 C C . LEU A 1 98 ? 37.448 17.944 -65.530 1.00 56.88 98 LEU A C 1
ATOM 768 O O . LEU A 1 98 ? 36.684 17.702 -64.600 1.00 56.88 98 LEU A O 1
ATOM 772 N N . ASP A 1 99 ? 37.009 18.319 -66.737 1.00 58.06 99 ASP A N 1
ATOM 773 C CA . ASP A 1 99 ? 35.588 18.581 -67.040 1.00 58.06 99 ASP A CA 1
ATOM 774 C C . ASP A 1 99 ? 34.681 17.357 -66.803 1.00 58.06 99 ASP A C 1
ATOM 776 O O . ASP A 1 99 ? 33.494 17.503 -66.525 1.00 58.06 99 ASP A O 1
ATOM 780 N N . ARG A 1 100 ? 35.228 16.134 -66.881 1.00 60.84 100 ARG A N 1
ATOM 781 C CA . ARG A 1 100 ? 34.492 14.895 -66.569 1.00 60.84 100 ARG A CA 1
ATOM 782 C C . ARG A 1 100 ? 34.531 14.518 -65.089 1.00 60.84 100 ARG A C 1
ATOM 784 O O . ARG A 1 100 ? 33.632 13.825 -64.626 1.00 60.84 100 ARG A O 1
ATOM 791 N N . LEU A 1 101 ? 35.560 14.941 -64.358 1.00 57.94 101 LEU A N 1
ATOM 792 C CA . LEU A 1 101 ? 35.749 14.588 -62.950 1.00 57.94 101 LEU A CA 1
ATOM 793 C C . LEU A 1 101 ? 34.931 15.475 -62.010 1.00 57.94 101 LEU A C 1
ATOM 795 O O . LEU A 1 101 ? 34.396 14.963 -61.036 1.00 57.94 101 LEU A O 1
ATOM 799 N N . VAL A 1 102 ? 34.769 16.763 -62.325 1.00 65.25 102 VAL A N 1
ATOM 800 C CA . VAL A 1 102 ? 33.966 17.707 -61.524 1.00 65.25 102 VAL A CA 1
ATOM 801 C C . VAL A 1 102 ? 32.507 17.255 -61.313 1.00 65.25 102 VAL A C 1
ATOM 803 O O . VAL A 1 102 ? 32.050 17.259 -60.170 1.00 65.25 102 VAL A O 1
ATOM 806 N N . PRO A 1 103 ? 31.744 16.829 -62.342 1.00 64.38 103 PRO A N 1
ATOM 807 C CA . PRO A 1 103 ? 30.385 16.339 -62.108 1.00 64.38 103 PRO A CA 1
ATOM 808 C C . PRO A 1 103 ? 30.377 15.011 -61.340 1.00 64.38 103 PRO A C 1
ATOM 810 O O . PRO A 1 103 ? 29.493 14.789 -60.517 1.00 64.38 103 PRO A O 1
ATOM 813 N N . LEU A 1 104 ? 31.377 14.147 -61.554 1.00 64.12 104 LEU A N 1
ATOM 814 C CA . LEU 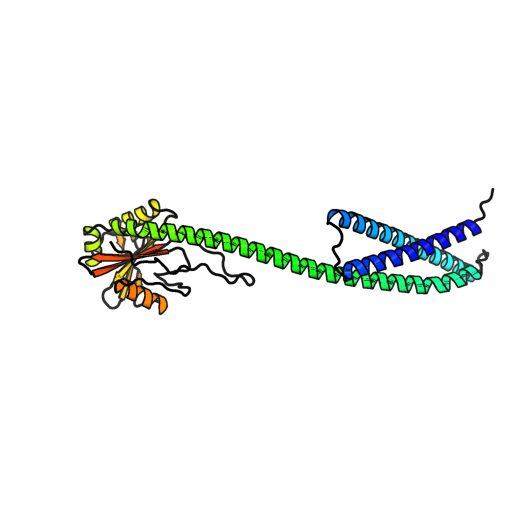A 1 104 ? 31.490 12.867 -60.854 1.00 64.12 104 LEU A CA 1
ATOM 815 C C . LEU A 1 104 ? 31.735 13.063 -59.351 1.00 64.12 104 LEU A C 1
ATOM 817 O O . LEU A 1 104 ? 31.075 12.422 -58.537 1.00 64.12 104 LEU A O 1
ATOM 821 N N . THR A 1 105 ? 32.635 13.974 -58.969 1.00 58.25 105 THR A N 1
ATOM 822 C CA . THR A 1 105 ? 32.882 14.299 -57.557 1.00 58.25 105 THR A CA 1
ATOM 823 C C . THR A 1 105 ? 31.665 14.951 -56.906 1.00 58.25 105 THR A C 1
ATOM 825 O O . THR A 1 105 ? 31.361 14.639 -55.756 1.00 58.25 105 THR A O 1
ATOM 828 N N . GLY A 1 106 ? 30.919 15.780 -57.645 1.00 67.12 106 GLY A N 1
ATOM 829 C CA . GLY A 1 106 ? 29.647 16.342 -57.185 1.00 67.12 106 GLY A CA 1
ATOM 830 C C . GLY A 1 106 ? 28.596 15.271 -56.870 1.00 67.12 106 GLY A C 1
ATOM 831 O O . GLY A 1 106 ? 27.995 15.296 -55.798 1.00 67.12 106 GLY A O 1
ATOM 832 N N . VAL A 1 107 ? 28.411 14.290 -57.760 1.00 69.31 107 VAL A N 1
ATOM 833 C CA . VAL A 1 107 ? 27.463 13.180 -57.543 1.00 69.31 107 VAL A CA 1
ATOM 834 C C . VAL A 1 107 ? 27.870 12.332 -56.337 1.00 69.31 107 VAL A C 1
ATOM 836 O O . VAL A 1 107 ? 27.027 12.024 -55.496 1.00 69.31 107 VAL A O 1
ATOM 839 N N . VAL A 1 108 ? 29.160 12.008 -56.204 1.00 65.19 108 VAL A N 1
ATOM 840 C CA . VAL A 1 108 ? 29.679 11.250 -55.053 1.00 65.19 108 VAL A CA 1
ATOM 841 C C . VAL A 1 108 ? 29.439 12.003 -53.740 1.00 65.19 108 VAL A C 1
ATOM 843 O O . VAL A 1 108 ? 28.969 11.403 -52.777 1.00 65.19 108 VAL A O 1
ATOM 846 N N . ALA A 1 109 ? 29.672 13.318 -53.698 1.00 64.19 109 ALA A N 1
ATOM 847 C CA . ALA A 1 109 ? 29.419 14.133 -52.508 1.00 64.19 109 ALA A CA 1
ATOM 848 C C . ALA A 1 109 ? 27.934 14.154 -52.098 1.00 64.19 109 ALA A C 1
ATOM 850 O O . ALA A 1 109 ? 27.625 14.084 -50.908 1.00 64.19 109 ALA A O 1
ATOM 851 N N . ILE A 1 110 ? 27.010 14.200 -53.065 1.00 67.81 110 ILE A N 1
ATOM 852 C CA . ILE A 1 110 ? 25.564 14.161 -52.793 1.00 67.81 110 ILE A CA 1
ATOM 853 C C . ILE A 1 110 ? 25.154 12.795 -52.234 1.00 67.81 110 ILE A C 1
ATOM 855 O O . ILE A 1 110 ? 24.442 12.739 -51.232 1.00 67.81 110 ILE A O 1
ATOM 859 N N . VAL A 1 111 ? 25.628 11.698 -52.835 1.00 65.56 111 VAL A N 1
ATOM 860 C CA . VAL A 1 111 ? 25.346 10.336 -52.349 1.00 65.56 111 VAL A CA 1
ATOM 861 C C . VAL A 1 111 ? 25.871 10.148 -50.924 1.00 65.56 111 VAL A C 1
ATOM 863 O O . VAL A 1 111 ? 25.142 9.645 -50.071 1.00 65.56 111 VAL A O 1
ATOM 866 N N . LEU A 1 112 ? 27.086 10.630 -50.638 1.00 64.62 112 LEU A N 1
ATOM 867 C CA . LEU A 1 112 ? 27.673 10.624 -49.293 1.00 64.62 112 LEU A CA 1
ATOM 868 C C . LEU A 1 112 ? 26.815 11.399 -48.286 1.00 64.62 112 LEU A C 1
ATOM 870 O O . LEU A 1 112 ? 26.540 10.905 -47.195 1.00 64.62 112 LEU A O 1
ATOM 874 N N . PHE A 1 113 ? 26.373 12.603 -48.652 1.00 66.12 113 PHE A N 1
ATOM 875 C CA . PHE A 1 113 ? 25.575 13.455 -47.772 1.00 66.12 113 PHE A CA 1
ATOM 876 C C . PHE A 1 113 ? 24.197 12.850 -47.465 1.00 66.12 113 PHE A C 1
ATOM 878 O O . PHE A 1 113 ? 23.762 12.856 -46.313 1.00 66.12 113 PHE A O 1
ATOM 885 N N . VAL A 1 114 ? 23.522 12.291 -48.476 1.00 64.75 114 VAL A N 1
ATOM 886 C CA . VAL A 1 114 ? 22.214 11.634 -48.310 1.00 64.75 114 VAL A CA 1
ATOM 887 C C . VAL A 1 114 ? 22.343 10.342 -47.498 1.00 64.75 114 VAL A C 1
ATOM 889 O O . VAL A 1 114 ? 21.543 10.127 -46.587 1.00 64.75 114 VAL A O 1
ATOM 892 N N . GLY A 1 115 ? 23.366 9.522 -47.764 1.00 59.53 115 GLY A N 1
ATOM 893 C CA . GLY A 1 115 ? 23.641 8.302 -46.997 1.00 59.53 115 GLY A CA 1
ATOM 894 C C . GLY A 1 115 ? 23.906 8.590 -45.517 1.00 59.53 115 GLY A C 1
ATOM 895 O O . GLY A 1 115 ? 23.321 7.949 -44.647 1.00 59.53 115 GLY A O 1
ATOM 896 N N . LEU A 1 116 ? 24.696 9.629 -45.217 1.00 65.31 116 LEU A N 1
ATOM 897 C CA . LEU A 1 116 ? 24.993 10.041 -43.842 1.00 65.31 116 LEU A CA 1
ATOM 898 C C . LEU A 1 116 ? 23.744 10.534 -43.090 1.00 65.31 116 LEU A C 1
ATOM 900 O O . LEU A 1 116 ? 23.547 10.208 -41.921 1.00 65.31 116 LEU A O 1
ATOM 904 N N . GLN A 1 117 ? 22.877 11.303 -43.757 1.00 65.88 117 GLN A N 1
ATOM 905 C CA . GLN A 1 117 ? 21.610 11.771 -43.180 1.00 65.88 117 GLN A CA 1
ATOM 906 C C . GLN A 1 117 ? 20.651 10.610 -42.883 1.00 65.88 117 GLN A C 1
ATOM 908 O O . GLN A 1 117 ? 20.004 10.602 -41.834 1.00 65.88 117 GLN A O 1
ATOM 913 N N . ALA A 1 118 ? 20.562 9.627 -43.785 1.00 62.97 118 ALA A N 1
ATOM 914 C CA . ALA A 1 118 ? 19.729 8.443 -43.592 1.00 62.97 118 ALA A CA 1
ATOM 915 C C . ALA A 1 118 ? 20.217 7.599 -42.402 1.00 62.97 118 ALA A C 1
ATOM 917 O O . ALA A 1 118 ? 19.422 7.297 -41.512 1.00 62.97 118 ALA A O 1
ATOM 918 N N . ALA A 1 119 ? 21.522 7.320 -42.328 1.00 60.34 119 ALA A N 1
ATOM 919 C CA . ALA A 1 119 ? 22.126 6.578 -41.221 1.00 60.34 119 ALA A CA 1
ATOM 920 C C . ALA A 1 119 ? 21.934 7.287 -39.868 1.00 60.34 119 ALA A C 1
ATOM 922 O O . ALA A 1 119 ? 21.530 6.666 -38.886 1.00 60.34 119 ALA A O 1
ATOM 923 N N . ASN A 1 120 ? 22.122 8.612 -39.815 1.00 62.88 120 ASN A N 1
ATOM 924 C CA . ASN A 1 120 ? 21.892 9.386 -38.591 1.00 62.88 120 ASN A CA 1
ATOM 925 C C . ASN A 1 120 ? 20.433 9.316 -38.108 1.00 62.88 120 ASN A C 1
ATOM 927 O O . ASN A 1 120 ? 20.193 9.249 -36.902 1.00 62.88 120 ASN A O 1
ATOM 931 N N . ARG A 1 121 ? 19.456 9.307 -39.025 1.00 62.25 121 ARG A N 1
ATOM 932 C CA . ARG A 1 121 ? 18.032 9.165 -38.670 1.00 62.25 121 ARG A CA 1
ATOM 933 C C . ARG A 1 121 ? 17.702 7.772 -38.145 1.00 62.25 121 ARG A C 1
ATOM 935 O O . ARG A 1 121 ? 17.020 7.665 -37.131 1.00 62.25 121 ARG A O 1
ATOM 942 N N . VAL A 1 122 ? 18.198 6.723 -38.803 1.00 65.81 122 VAL A N 1
ATOM 943 C CA . VAL A 1 122 ? 17.991 5.333 -38.364 1.00 65.81 122 VAL A CA 1
ATOM 944 C C . VAL A 1 122 ? 18.593 5.125 -36.975 1.00 65.81 122 VAL A C 1
ATOM 946 O O . VAL A 1 122 ? 17.902 4.667 -36.068 1.00 65.81 122 VAL A O 1
ATOM 949 N N . ARG A 1 123 ? 19.829 5.584 -36.759 1.00 62.84 123 ARG A N 1
ATOM 950 C CA . ARG A 1 123 ? 20.507 5.487 -35.463 1.00 62.84 123 ARG A CA 1
ATOM 951 C C . ARG A 1 123 ? 19.784 6.250 -34.352 1.00 62.84 123 ARG A C 1
ATOM 953 O O . ARG A 1 123 ? 19.675 5.740 -33.241 1.00 62.84 123 ARG A O 1
ATOM 960 N N . GLY A 1 124 ? 19.256 7.441 -34.639 1.00 64.00 124 GLY A N 1
ATOM 961 C CA . GLY A 1 124 ? 18.445 8.196 -33.678 1.00 64.00 124 GLY A CA 1
ATOM 962 C C . GLY A 1 124 ? 17.171 7.451 -33.261 1.00 64.00 124 GLY A C 1
ATOM 963 O O . GLY A 1 124 ? 16.828 7.413 -32.079 1.00 64.00 124 GLY A O 1
ATOM 964 N N . ASN A 1 125 ? 16.502 6.796 -34.212 1.00 72.12 125 ASN A N 1
ATOM 965 C CA . ASN A 1 125 ? 15.294 6.016 -33.938 1.00 72.12 125 ASN A CA 1
ATOM 966 C C . ASN A 1 125 ? 15.594 4.737 -33.138 1.00 72.12 125 ASN A C 1
ATOM 968 O O . ASN A 1 125 ? 14.865 4.424 -32.203 1.00 72.12 125 ASN A O 1
ATOM 972 N N . ILE A 1 126 ? 16.688 4.034 -33.444 1.00 71.00 126 ILE A N 1
ATOM 973 C CA . ILE A 1 126 ? 17.085 2.825 -32.704 1.00 71.00 126 ILE A CA 1
ATOM 974 C C . ILE A 1 126 ? 17.469 3.175 -31.261 1.00 71.00 126 ILE A C 1
ATOM 976 O O . ILE A 1 126 ? 16.995 2.535 -30.330 1.00 71.00 126 ILE A O 1
ATOM 980 N N . VAL A 1 127 ? 18.261 4.232 -31.046 1.00 72.25 127 VAL A N 1
ATOM 981 C CA . VAL A 1 127 ? 18.663 4.659 -29.690 1.00 72.25 127 VAL A CA 1
ATOM 982 C C . VAL A 1 127 ? 17.454 5.074 -28.850 1.00 72.25 127 VAL A C 1
ATOM 984 O O . VAL A 1 127 ? 17.370 4.729 -27.675 1.00 72.25 127 VAL A O 1
ATOM 987 N N . THR A 1 128 ? 16.492 5.789 -29.437 1.00 77.31 128 THR A N 1
ATOM 988 C CA . THR A 1 128 ? 15.271 6.178 -28.712 1.00 77.31 128 THR A CA 1
ATOM 989 C C . THR A 1 128 ? 14.388 4.978 -28.372 1.00 77.31 128 THR A C 1
ATOM 991 O O . THR A 1 128 ? 13.826 4.940 -27.278 1.00 77.31 128 THR A O 1
ATOM 994 N N . GLN A 1 129 ? 14.301 3.979 -29.255 1.00 78.25 129 GLN A N 1
ATOM 995 C CA . GLN A 1 129 ? 13.585 2.731 -28.980 1.00 78.25 129 GLN A CA 1
ATOM 996 C C . GLN A 1 129 ? 14.265 1.894 -27.892 1.00 78.25 129 GLN A C 1
ATOM 998 O O . GLN A 1 129 ? 13.585 1.472 -26.958 1.00 78.25 129 GLN A O 1
ATOM 1003 N N . LEU A 1 130 ? 15.587 1.716 -27.962 1.00 79.25 130 LEU A N 1
ATOM 1004 C CA . LEU A 1 130 ? 16.356 0.975 -26.957 1.00 79.25 130 LEU A CA 1
ATOM 1005 C C . LEU A 1 130 ? 16.250 1.628 -25.575 1.00 79.25 130 LEU A C 1
ATOM 1007 O O . LEU A 1 130 ? 15.914 0.956 -24.607 1.00 79.25 130 LEU A O 1
ATOM 1011 N N . ASN A 1 131 ? 16.410 2.952 -25.487 1.00 82.12 131 ASN A N 1
ATOM 1012 C CA . ASN A 1 131 ? 16.271 3.672 -24.216 1.00 82.12 131 ASN A CA 1
ATOM 1013 C C . ASN A 1 131 ? 14.867 3.517 -23.612 1.00 82.12 131 ASN A C 1
ATOM 1015 O O . ASN A 1 131 ? 14.722 3.415 -22.392 1.00 82.12 131 ASN A O 1
ATOM 1019 N N . ARG A 1 132 ? 13.823 3.500 -24.452 1.00 84.06 132 ARG A N 1
ATOM 1020 C CA . ARG A 1 132 ? 12.446 3.284 -23.995 1.00 84.06 132 ARG A CA 1
ATOM 1021 C C . ARG A 1 132 ? 12.259 1.872 -23.445 1.00 84.06 132 ARG A C 1
ATOM 1023 O O . ARG A 1 132 ? 11.671 1.731 -22.379 1.00 84.06 132 ARG A O 1
ATOM 1030 N N . GLN A 1 133 ? 12.784 0.861 -24.136 1.00 86.06 133 GLN A N 1
ATOM 1031 C CA . GLN A 1 133 ? 12.729 -0.531 -23.687 1.00 86.06 133 GLN A CA 1
ATOM 1032 C C . GLN A 1 133 ? 13.493 -0.737 -22.378 1.00 86.06 133 GLN A C 1
ATOM 1034 O O . GLN A 1 133 ? 12.946 -1.326 -21.452 1.00 86.06 133 GLN A O 1
ATOM 1039 N N . GLU A 1 134 ? 14.708 -0.198 -22.258 1.00 87.88 134 GLU A N 1
ATOM 1040 C CA . GLU A 1 134 ? 15.483 -0.278 -21.015 1.00 87.88 134 GLU A CA 1
ATOM 1041 C C . GLU A 1 134 ? 14.764 0.408 -19.845 1.00 87.88 134 GLU A C 1
ATOM 1043 O O . GLU A 1 134 ? 14.784 -0.094 -18.723 1.00 87.88 134 GLU A O 1
ATOM 1048 N N . THR A 1 135 ? 14.112 1.550 -20.086 1.00 87.62 135 THR A N 1
ATOM 1049 C CA . THR A 1 135 ? 13.369 2.269 -19.039 1.00 87.62 135 THR A CA 1
ATOM 1050 C C . THR A 1 135 ? 12.138 1.484 -18.596 1.00 87.62 135 THR A C 1
ATOM 1052 O O . THR A 1 135 ? 11.898 1.347 -17.400 1.00 87.62 135 THR A O 1
ATOM 1055 N N . GLU A 1 136 ? 11.385 0.938 -19.552 1.00 89.44 136 GLU A N 1
ATOM 1056 C CA . GLU A 1 136 ? 10.221 0.100 -19.266 1.00 89.44 136 GLU A CA 1
ATOM 1057 C C . GLU A 1 136 ? 10.621 -1.163 -18.492 1.00 89.44 136 GLU A C 1
ATOM 1059 O O . GLU A 1 136 ? 9.963 -1.515 -17.516 1.00 89.44 136 GLU A O 1
ATOM 1064 N N . GLN A 1 137 ? 11.725 -1.814 -18.871 1.00 90.38 137 GLN A N 1
ATOM 1065 C CA . GLN A 1 137 ? 12.255 -2.971 -18.147 1.00 90.38 137 GLN A CA 1
ATOM 1066 C C . GLN A 1 137 ? 12.625 -2.616 -16.707 1.00 90.38 137 GLN A C 1
ATOM 1068 O O . GLN A 1 137 ? 12.185 -3.298 -15.789 1.00 90.38 137 GLN A O 1
ATOM 1073 N N . ARG A 1 138 ? 13.352 -1.515 -16.488 1.00 90.06 138 ARG A N 1
ATOM 1074 C CA . ARG A 1 138 ? 13.720 -1.076 -15.132 1.00 90.06 138 ARG A CA 1
ATOM 1075 C C . ARG A 1 138 ? 12.503 -0.775 -14.265 1.00 90.06 138 ARG A C 1
ATOM 1077 O O . ARG A 1 138 ? 12.488 -1.158 -13.103 1.00 90.06 138 ARG A O 1
ATOM 1084 N N . GLN A 1 139 ? 11.487 -0.120 -14.825 1.00 90.94 139 GLN A N 1
ATOM 1085 C CA . GLN A 1 139 ? 10.253 0.181 -14.096 1.00 90.94 139 GLN A CA 1
ATOM 1086 C C . GLN A 1 139 ? 9.463 -1.084 -13.756 1.00 90.94 139 GLN A C 1
ATOM 1088 O O . GLN A 1 139 ? 8.937 -1.190 -12.654 1.00 90.94 139 GLN A O 1
ATOM 1093 N N . ARG A 1 140 ? 9.405 -2.060 -14.671 1.00 90.50 140 ARG A N 1
ATOM 1094 C CA . ARG A 1 140 ? 8.785 -3.365 -14.399 1.00 90.50 140 ARG A CA 1
ATOM 1095 C C . ARG A 1 140 ? 9.533 -4.126 -13.308 1.00 90.50 140 ARG A C 1
ATOM 1097 O O . ARG A 1 140 ? 8.894 -4.646 -12.406 1.00 90.50 140 ARG A O 1
ATOM 1104 N N . GLU A 1 141 ? 10.863 -4.151 -13.357 1.00 92.31 141 GLU A N 1
ATOM 1105 C CA . GLU A 1 141 ? 11.689 -4.792 -12.325 1.00 92.31 141 GLU A CA 1
ATOM 1106 C C . GLU A 1 141 ? 11.536 -4.118 -10.953 1.00 92.31 141 GLU A C 1
ATOM 1108 O O . GLU A 1 141 ? 11.549 -4.789 -9.922 1.00 92.31 141 GLU A O 1
ATOM 1113 N N . GLU A 1 142 ? 11.422 -2.789 -10.921 1.00 92.06 142 GLU A N 1
ATOM 1114 C CA . GLU A 1 142 ? 11.165 -2.032 -9.694 1.00 92.06 142 GLU A CA 1
ATOM 1115 C C . GLU A 1 142 ? 9.773 -2.338 -9.134 1.00 92.06 142 GLU A C 1
ATOM 1117 O O . GLU A 1 142 ? 9.645 -2.619 -7.943 1.00 92.06 142 GLU A O 1
ATOM 1122 N N . PHE A 1 143 ? 8.753 -2.358 -9.996 1.00 92.88 143 PHE A N 1
ATOM 1123 C CA . PHE A 1 143 ? 7.395 -2.721 -9.609 1.00 92.88 143 PHE A CA 1
ATOM 1124 C C . PHE A 1 143 ? 7.314 -4.162 -9.097 1.00 92.88 143 PHE A C 1
ATOM 1126 O O . PHE A 1 143 ? 6.715 -4.401 -8.056 1.00 92.88 143 PHE A O 1
ATOM 1133 N N . GLU A 1 144 ? 7.955 -5.118 -9.771 1.00 92.62 144 GLU A N 1
ATOM 1134 C CA . GLU A 1 144 ? 7.972 -6.523 -9.351 1.00 92.62 144 GLU A CA 1
ATOM 1135 C C . GLU A 1 144 ? 8.596 -6.681 -7.959 1.00 92.62 144 GLU A C 1
ATOM 1137 O O . GLU A 1 144 ? 8.032 -7.352 -7.097 1.00 92.62 144 GLU A O 1
ATOM 1142 N N . LYS A 1 145 ? 9.717 -5.999 -7.690 1.00 94.56 145 LYS A N 1
ATOM 1143 C CA . LYS A 1 145 ? 10.335 -5.995 -6.354 1.00 94.56 145 LYS A CA 1
ATOM 1144 C C . LYS A 1 145 ? 9.414 -5.393 -5.298 1.00 94.56 145 LYS A C 1
ATOM 1146 O O . LYS A 1 145 ? 9.305 -5.958 -4.213 1.00 94.56 145 LYS A O 1
ATOM 1151 N N . ALA A 1 146 ? 8.761 -4.277 -5.618 1.00 94.12 146 ALA A N 1
ATOM 1152 C CA . ALA A 1 146 ? 7.829 -3.632 -4.704 1.00 94.12 146 ALA A CA 1
ATOM 1153 C C . ALA A 1 146 ? 6.585 -4.493 -4.441 1.00 94.12 146 ALA A C 1
ATOM 1155 O O . ALA A 1 146 ? 6.124 -4.564 -3.311 1.00 94.12 146 ALA A O 1
ATOM 1156 N N . SER A 1 147 ? 6.078 -5.201 -5.454 1.00 94.19 147 SER A N 1
ATOM 1157 C CA . SER A 1 147 ? 4.955 -6.132 -5.308 1.00 94.19 147 SER A CA 1
ATOM 1158 C C . SER A 1 147 ? 5.316 -7.306 -4.399 1.00 94.19 147 SER A C 1
ATOM 1160 O O . SER A 1 147 ? 4.540 -7.660 -3.523 1.00 94.19 147 SER A O 1
ATOM 1162 N N . VAL A 1 148 ? 6.513 -7.881 -4.551 1.00 95.62 148 VAL A N 1
ATOM 1163 C CA . VAL A 1 148 ? 6.972 -8.976 -3.681 1.00 95.62 148 VAL A CA 1
ATOM 1164 C C . VAL A 1 148 ? 7.129 -8.508 -2.231 1.00 95.62 148 VAL A C 1
ATOM 1166 O O . VAL A 1 148 ? 6.761 -9.224 -1.302 1.00 95.62 148 VAL A O 1
ATOM 1169 N N . GLU A 1 149 ? 7.671 -7.308 -2.016 1.00 95.75 149 GLU A N 1
ATOM 1170 C CA . GLU A 1 149 ? 7.780 -6.724 -0.676 1.00 95.75 149 GLU A CA 1
ATOM 1171 C C . GLU A 1 149 ? 6.400 -6.396 -0.086 1.00 95.75 149 GLU A C 1
ATOM 1173 O O . GLU A 1 149 ? 6.154 -6.692 1.082 1.00 95.75 149 GLU A O 1
ATOM 1178 N N . PHE A 1 150 ? 5.485 -5.859 -0.896 1.00 96.62 150 PHE A N 1
ATOM 1179 C CA . PHE A 1 150 ? 4.093 -5.617 -0.522 1.00 96.62 150 PHE A CA 1
ATOM 1180 C C . PHE A 1 150 ? 3.418 -6.900 -0.028 1.00 96.62 150 PHE A C 1
ATOM 1182 O O . PHE A 1 150 ? 2.862 -6.906 1.070 1.00 96.62 150 PHE A O 1
ATOM 1189 N N . ASP A 1 151 ? 3.528 -7.991 -0.789 1.00 95.62 151 ASP A N 1
ATOM 1190 C CA . ASP A 1 151 ? 2.939 -9.287 -0.443 1.00 95.62 151 ASP A CA 1
ATOM 1191 C C . ASP A 1 151 ? 3.552 -9.866 0.838 1.00 95.62 151 ASP A C 1
ATOM 1193 O O . ASP A 1 151 ? 2.845 -10.426 1.676 1.00 95.62 151 ASP A O 1
ATOM 1197 N N . GLN A 1 152 ? 4.863 -9.697 1.033 1.00 96.44 152 GLN A N 1
ATOM 1198 C CA . GLN A 1 152 ? 5.530 -10.137 2.258 1.00 96.44 152 GLN A CA 1
ATOM 1199 C C . GLN A 1 152 ? 5.036 -9.357 3.483 1.00 96.44 152 GLN A C 1
ATOM 1201 O O . GLN A 1 152 ? 4.731 -9.960 4.512 1.00 96.44 152 GLN A O 1
ATOM 1206 N N . ILE A 1 153 ? 4.933 -8.027 3.383 1.00 97.06 153 ILE A N 1
ATOM 1207 C CA . ILE A 1 153 ? 4.407 -7.190 4.470 1.00 97.06 153 ILE A CA 1
ATOM 1208 C C . ILE A 1 153 ? 2.950 -7.571 4.754 1.00 97.06 153 ILE A C 1
ATOM 1210 O O . ILE A 1 153 ? 2.573 -7.695 5.918 1.00 97.06 153 ILE A O 1
ATOM 1214 N N . GLN A 1 154 ? 2.144 -7.791 3.713 1.00 96.44 154 GLN A N 1
ATOM 1215 C CA . GLN A 1 154 ? 0.753 -8.218 3.838 1.00 96.44 154 GLN A CA 1
ATOM 1216 C C . GLN A 1 154 ? 0.636 -9.528 4.633 1.00 96.44 154 GLN A C 1
ATOM 1218 O O . GLN A 1 154 ? -0.102 -9.585 5.616 1.00 96.44 154 GLN A O 1
ATOM 1223 N N . GLN A 1 155 ? 1.425 -10.545 4.275 1.00 95.75 155 GLN A N 1
ATOM 1224 C CA . GLN A 1 155 ? 1.453 -11.827 4.987 1.00 95.75 155 GLN A CA 1
ATOM 1225 C C . GLN A 1 155 ? 1.861 -11.673 6.456 1.00 95.75 155 GLN A C 1
ATOM 1227 O O . GLN A 1 155 ? 1.259 -12.296 7.333 1.00 95.75 155 GLN A O 1
ATOM 1232 N N . ASP A 1 156 ? 2.859 -10.834 6.744 1.00 95.94 156 ASP A N 1
ATOM 1233 C CA . ASP A 1 156 ? 3.295 -10.568 8.116 1.00 95.94 156 ASP A CA 1
ATOM 1234 C C . ASP A 1 156 ? 2.173 -9.904 8.943 1.00 95.94 156 ASP A C 1
ATOM 1236 O O . ASP A 1 156 ? 1.992 -10.230 10.120 1.00 95.94 156 ASP A O 1
ATOM 1240 N N . LEU A 1 157 ? 1.389 -9.000 8.338 1.00 96.25 157 LEU A N 1
ATOM 1241 C CA . LEU A 1 157 ? 0.238 -8.362 8.988 1.00 96.25 157 LEU A CA 1
ATOM 1242 C C . LEU A 1 157 ? -0.914 -9.340 9.230 1.00 96.25 157 LEU A C 1
ATOM 1244 O O . LEU A 1 157 ? -1.489 -9.327 10.321 1.00 96.25 157 LEU A O 1
ATOM 1248 N N . ASP A 1 158 ? -1.221 -10.205 8.265 1.00 95.00 158 ASP A N 1
ATOM 1249 C CA . ASP A 1 158 ? -2.258 -11.233 8.411 1.00 95.00 158 ASP A CA 1
ATOM 1250 C C . ASP A 1 158 ? -1.903 -12.235 9.522 1.00 95.00 158 ASP A C 1
ATOM 1252 O O . ASP A 1 158 ? -2.756 -12.612 10.326 1.00 95.00 158 ASP A O 1
ATOM 1256 N N . GLN A 1 159 ? -0.622 -12.594 9.660 1.00 94.56 159 GLN A N 1
ATOM 1257 C CA . GLN A 1 159 ? -0.137 -13.432 10.765 1.00 94.56 159 GLN A CA 1
ATOM 1258 C C . GLN A 1 159 ? -0.129 -12.707 12.122 1.00 94.56 159 GLN A C 1
ATOM 1260 O O . GLN A 1 159 ? -0.286 -13.340 13.175 1.00 94.56 159 GLN A O 1
ATOM 1265 N N . ALA A 1 160 ? 0.075 -11.388 12.122 1.00 95.62 160 ALA A N 1
ATOM 1266 C CA . ALA A 1 160 ? 0.064 -10.564 13.327 1.00 95.62 160 ALA A CA 1
ATOM 1267 C C . ALA A 1 160 ? -1.355 -10.320 13.858 1.00 95.62 160 ALA A C 1
ATOM 1269 O O . ALA A 1 160 ? -1.550 -10.236 15.074 1.00 95.62 160 ALA A O 1
ATOM 1270 N N . LEU A 1 161 ? -2.351 -10.213 12.975 1.00 95.94 161 LEU A N 1
ATOM 1271 C CA . LEU A 1 161 ? -3.705 -9.808 13.338 1.00 95.94 161 LEU A CA 1
ATOM 1272 C C . LEU A 1 161 ? -4.350 -10.678 14.438 1.00 95.94 161 LEU A C 1
ATOM 1274 O O . LEU A 1 161 ? -4.838 -10.089 15.408 1.00 95.94 161 LEU A O 1
ATOM 1278 N N . PRO A 1 162 ? -4.323 -12.027 14.391 1.00 95.62 162 PRO A N 1
ATOM 1279 C CA . PRO A 1 162 ? -4.854 -12.856 15.476 1.00 95.62 162 PRO A CA 1
ATOM 1280 C C . PRO A 1 162 ? -4.223 -12.535 16.835 1.00 95.62 162 PRO A C 1
ATOM 1282 O O . PRO A 1 162 ? -4.923 -12.385 17.834 1.00 95.62 162 PRO A O 1
ATOM 1285 N N . GLN A 1 163 ? -2.903 -12.340 16.862 1.00 96.06 163 GLN A N 1
ATOM 1286 C CA . GLN A 1 163 ? -2.163 -12.014 18.083 1.00 96.06 163 GLN A CA 1
ATOM 1287 C C . GLN A 1 163 ? -2.539 -10.622 18.603 1.00 96.06 163 GLN A C 1
ATOM 1289 O O . GLN A 1 163 ? -2.665 -10.421 19.809 1.00 96.06 163 GLN A O 1
ATOM 1294 N N . VAL A 1 164 ? -2.769 -9.655 17.708 1.00 96.81 164 VAL A N 1
ATOM 1295 C CA . VAL A 1 164 ? -3.270 -8.325 18.083 1.00 96.81 164 VAL A CA 1
ATOM 1296 C C . VAL A 1 164 ? -4.675 -8.409 18.677 1.00 96.81 164 VAL A C 1
ATOM 1298 O O . VAL A 1 164 ? -4.949 -7.743 19.676 1.00 96.81 164 VAL A O 1
ATOM 1301 N N . LEU A 1 165 ? -5.563 -9.228 18.106 1.00 96.56 165 LEU A N 1
ATOM 1302 C CA . LEU A 1 165 ? -6.921 -9.426 18.621 1.00 96.56 165 LEU A CA 1
ATOM 1303 C C . LEU A 1 165 ? -6.915 -10.003 20.048 1.00 96.56 165 LEU A C 1
ATOM 1305 O O . LEU A 1 165 ? -7.739 -9.599 20.873 1.00 96.56 165 LEU A O 1
ATOM 1309 N N . GLU A 1 166 ? -5.952 -10.865 20.381 1.00 95.19 166 GLU A N 1
ATOM 1310 C CA . GLU A 1 166 ? -5.769 -11.405 21.738 1.00 95.19 166 GLU A CA 1
ATOM 1311 C C . GLU A 1 166 ? -5.350 -10.345 22.773 1.00 95.19 166 GLU A C 1
ATOM 1313 O O . GLU A 1 166 ? -5.688 -10.469 23.955 1.00 95.19 166 GLU A O 1
ATOM 1318 N N . LEU A 1 167 ? -4.686 -9.258 22.355 1.00 95.69 167 LEU A N 1
ATOM 1319 C CA . LEU A 1 167 ? -4.314 -8.155 23.255 1.00 95.69 167 LEU A CA 1
ATOM 1320 C C . LEU A 1 167 ? -5.539 -7.397 23.797 1.00 95.69 167 LEU A C 1
ATOM 1322 O O . LEU A 1 167 ? -5.454 -6.718 24.828 1.00 95.69 167 LEU A O 1
ATOM 1326 N N . PHE A 1 168 ? -6.702 -7.527 23.149 1.00 96.38 168 PHE A N 1
ATOM 1327 C CA . PHE A 1 168 ? -7.959 -6.956 23.625 1.00 96.38 168 PHE A CA 1
ATOM 1328 C C . PHE A 1 168 ? -8.559 -7.809 24.743 1.00 96.38 168 PHE A C 1
ATOM 1330 O O . PHE A 1 168 ? -9.474 -8.614 24.540 1.00 96.38 168 PHE A O 1
ATOM 1337 N N . THR A 1 169 ? -8.055 -7.585 25.958 1.00 94.00 169 THR A N 1
ATOM 1338 C CA . THR A 1 169 ? -8.534 -8.262 27.171 1.00 94.00 169 THR A CA 1
ATOM 1339 C C . THR A 1 169 ? -10.052 -8.106 27.364 1.00 94.00 169 THR A C 1
ATOM 1341 O O . THR A 1 169 ? -10.629 -7.094 26.951 1.00 94.00 169 THR A O 1
ATOM 1344 N N . PRO A 1 170 ? -10.731 -9.042 28.060 1.00 94.00 170 PRO A N 1
ATOM 1345 C CA . PRO A 1 170 ? -12.171 -8.942 28.313 1.00 94.00 170 PRO A CA 1
ATOM 1346 C C . PRO A 1 170 ? -12.605 -7.616 28.956 1.00 94.00 170 PRO A C 1
ATOM 1348 O O . PRO A 1 170 ? -13.651 -7.077 28.597 1.00 94.00 170 PRO A O 1
ATOM 1351 N N . SER A 1 171 ? -11.784 -7.065 29.860 1.00 93.81 171 SER A N 1
ATOM 1352 C CA . SER A 1 171 ? -12.028 -5.758 30.487 1.00 93.81 171 SER A CA 1
ATOM 1353 C C . SER A 1 171 ? -12.006 -4.626 29.457 1.00 93.81 171 SER A C 1
ATOM 1355 O O . SER A 1 171 ? -12.928 -3.813 29.406 1.00 93.81 171 SER A O 1
ATOM 1357 N N . LEU A 1 172 ? -10.998 -4.611 28.577 1.00 94.81 172 LEU A N 1
ATOM 1358 C CA . LEU A 1 172 ? -10.882 -3.604 27.525 1.00 94.81 172 LEU A CA 1
ATOM 1359 C C . LEU A 1 172 ? -12.033 -3.706 26.518 1.00 94.81 172 LEU A C 1
ATOM 1361 O O . LEU A 1 172 ? -12.627 -2.689 26.167 1.00 94.81 172 LEU A O 1
ATOM 1365 N N . ARG A 1 173 ? -12.404 -4.924 26.104 1.00 95.75 173 ARG A N 1
ATOM 1366 C CA . ARG A 1 173 ? -13.557 -5.154 25.216 1.00 95.75 173 ARG A CA 1
ATOM 1367 C C . ARG A 1 173 ? -14.856 -4.639 25.828 1.00 95.75 173 ARG A C 1
ATOM 1369 O O . ARG A 1 173 ? -15.640 -3.993 25.137 1.00 95.75 173 ARG A O 1
ATOM 1376 N N . ASN A 1 174 ? -15.069 -4.881 27.122 1.00 95.12 174 ASN A N 1
ATOM 1377 C CA . ASN A 1 174 ? -16.231 -4.353 27.832 1.00 95.12 174 ASN A CA 1
ATOM 1378 C C . ASN A 1 174 ? -16.226 -2.818 27.835 1.00 95.12 174 ASN A C 1
ATOM 1380 O O . ASN A 1 174 ? -17.227 -2.213 27.470 1.00 95.12 174 ASN A O 1
ATOM 1384 N N . SER A 1 175 ? -15.085 -2.195 28.144 1.00 94.31 175 SER A N 1
ATOM 1385 C CA . SER A 1 175 ? -14.936 -0.735 28.124 1.00 94.31 175 SER A CA 1
ATOM 1386 C C . SER A 1 175 ? -15.120 -0.113 26.736 1.00 94.31 175 SER A C 1
ATOM 1388 O O . SER A 1 175 ? -15.627 1.003 26.637 1.00 94.31 175 SER A O 1
ATOM 1390 N N . ILE A 1 176 ? -14.741 -0.815 25.662 1.00 94.31 176 ILE A N 1
ATOM 1391 C CA . ILE A 1 176 ? -15.026 -0.402 24.279 1.00 94.31 176 ILE A CA 1
ATOM 1392 C C . ILE A 1 176 ? -16.537 -0.437 24.029 1.00 94.31 176 ILE A C 1
ATOM 1394 O O . ILE A 1 176 ? -17.099 0.559 23.580 1.00 94.31 176 ILE A O 1
ATOM 1398 N N . GLN A 1 177 ? -17.212 -1.538 24.379 1.00 93.50 177 GLN A N 1
ATOM 1399 C CA . GLN A 1 177 ? -18.660 -1.677 24.193 1.00 93.50 177 GLN A CA 1
ATOM 1400 C C . GLN A 1 177 ? -19.460 -0.624 24.978 1.00 93.50 177 GLN A C 1
ATOM 1402 O O . GLN A 1 177 ? -20.454 -0.103 24.473 1.00 93.50 177 GLN A O 1
ATOM 1407 N N . THR A 1 178 ? -19.047 -0.306 26.207 1.00 91.44 178 THR A N 1
ATOM 1408 C CA . THR A 1 178 ? -19.719 0.689 27.059 1.00 91.44 178 THR A CA 1
ATOM 1409 C C . THR A 1 178 ? -19.247 2.120 26.814 1.00 91.44 178 THR A C 1
ATOM 1411 O O . THR A 1 178 ? -19.751 3.036 27.461 1.00 91.44 178 THR A O 1
ATOM 1414 N N . ASN A 1 179 ? -18.307 2.329 25.886 1.00 87.44 179 ASN A N 1
ATOM 1415 C CA . ASN A 1 179 ? -17.690 3.621 25.583 1.00 87.44 179 ASN A CA 1
ATOM 1416 C C . ASN A 1 179 ? -17.071 4.312 26.820 1.00 87.44 179 ASN A C 1
ATOM 1418 O O . ASN A 1 179 ? -17.166 5.524 27.005 1.00 87.44 179 ASN A O 1
ATOM 1422 N N . THR A 1 180 ? -16.448 3.517 27.695 1.00 90.56 180 THR A N 1
ATOM 1423 C CA . THR A 1 180 ? -15.769 3.958 28.930 1.00 90.56 180 THR A CA 1
ATOM 1424 C C . THR A 1 180 ? -14.264 3.689 28.893 1.00 90.56 180 THR A C 1
ATOM 1426 O O . THR A 1 180 ? -13.609 3.657 29.933 1.00 90.56 180 THR A O 1
ATOM 1429 N N . VAL A 1 181 ? -13.713 3.434 27.707 1.00 90.06 181 VAL A N 1
ATOM 1430 C CA . VAL A 1 181 ? -12.305 3.083 27.524 1.00 90.06 181 VAL A CA 1
ATOM 1431 C C . VAL A 1 181 ? -11.367 4.225 27.922 1.00 90.06 181 VAL A C 1
ATOM 1433 O O . VAL A 1 181 ? -11.578 5.386 27.568 1.00 90.06 181 VAL A O 1
ATOM 1436 N N . SER A 1 182 ? -10.306 3.890 28.660 1.00 91.12 182 SER A N 1
ATOM 1437 C CA . SER A 1 182 ? -9.285 4.856 29.054 1.00 91.12 182 SER A CA 1
ATOM 1438 C C . SER A 1 182 ? -8.396 5.222 27.857 1.00 91.12 182 SER A C 1
ATOM 1440 O O . SER A 1 182 ? -7.813 4.328 27.233 1.00 91.12 182 SER A O 1
ATOM 1442 N N . PRO A 1 183 ? -8.185 6.520 27.562 1.00 92.50 183 PRO A N 1
ATOM 1443 C CA . PRO A 1 183 ? -7.267 6.935 26.500 1.00 92.50 183 PRO A CA 1
ATOM 1444 C C . PRO A 1 183 ? -5.825 6.469 26.761 1.00 92.50 183 PRO A C 1
ATOM 1446 O O . PRO A 1 183 ? -5.072 6.196 25.831 1.00 92.50 183 PRO A O 1
ATOM 1449 N N . GLY A 1 184 ? -5.431 6.344 28.034 1.00 91.56 184 GLY A N 1
ATOM 1450 C CA . GLY A 1 184 ? -4.110 5.842 28.412 1.00 91.56 184 GLY A CA 1
ATOM 1451 C C . GLY A 1 184 ? -3.911 4.364 28.066 1.00 91.56 184 GLY A C 1
ATOM 1452 O O . GLY A 1 184 ? -2.845 4.008 27.564 1.00 91.56 184 GLY A O 1
ATOM 1453 N N . GLU A 1 185 ? -4.937 3.536 28.286 1.00 92.25 185 GLU A N 1
ATOM 1454 C CA . GLU A 1 185 ? -4.916 2.101 27.965 1.00 92.25 185 GLU A CA 1
ATOM 1455 C C . GLU A 1 185 ? -4.866 1.876 26.451 1.00 92.25 185 GLU A C 1
ATOM 1457 O O . GLU A 1 185 ? -4.021 1.121 25.975 1.00 92.25 185 GLU A O 1
ATOM 1462 N N . LEU A 1 186 ? -5.690 2.596 25.676 1.00 94.69 186 LEU A N 1
ATOM 1463 C CA . LEU A 1 186 ? -5.646 2.519 24.210 1.00 94.69 186 LEU A CA 1
ATOM 1464 C C . LEU A 1 186 ? -4.299 2.959 23.651 1.00 94.69 186 LEU A C 1
ATOM 1466 O O . LEU A 1 186 ? -3.753 2.298 22.776 1.00 94.69 186 LEU A O 1
ATOM 1470 N N . ARG A 1 187 ? -3.717 4.037 24.187 1.00 94.81 187 ARG A N 1
ATOM 1471 C CA . ARG A 1 187 ? -2.393 4.492 23.755 1.00 94.81 187 ARG A CA 1
ATOM 1472 C C . ARG A 1 187 ? -1.320 3.439 24.017 1.00 94.81 187 ARG A C 1
ATOM 1474 O O . ARG A 1 187 ? -0.451 3.243 23.175 1.00 94.81 187 ARG A O 1
ATOM 1481 N N . GLN A 1 188 ? -1.358 2.788 25.180 1.00 93.88 188 GLN A N 1
ATOM 1482 C CA . GLN A 1 188 ? -0.426 1.705 25.500 1.00 93.88 188 GLN A CA 1
ATOM 1483 C C . GLN A 1 188 ? -0.605 0.524 24.551 1.00 93.88 188 GLN A C 1
ATOM 1485 O O . GLN A 1 188 ? 0.395 0.009 24.065 1.00 93.88 188 GLN A O 1
ATOM 1490 N N . LEU A 1 189 ? -1.846 0.148 24.237 1.00 96.31 189 LEU A N 1
ATOM 1491 C CA . LEU A 1 189 ? -2.134 -0.903 23.267 1.00 96.31 189 LEU A CA 1
ATOM 1492 C C . LEU A 1 189 ? -1.622 -0.545 21.866 1.00 96.31 189 LEU A C 1
ATOM 1494 O O . LEU A 1 189 ? -0.885 -1.324 21.274 1.00 96.31 189 LEU A O 1
ATOM 1498 N N . PHE A 1 190 ? -1.950 0.643 21.354 1.00 96.88 190 PHE A N 1
ATOM 1499 C CA . PHE A 1 190 ? -1.499 1.099 20.035 1.00 96.88 190 PHE A CA 1
ATOM 1500 C C . PHE A 1 190 ? 0.028 1.165 19.952 1.00 96.88 190 PHE A C 1
ATOM 1502 O O . PHE A 1 190 ? 0.615 0.750 18.956 1.00 96.88 190 PHE A O 1
ATOM 1509 N N . GLN A 1 191 ? 0.687 1.626 21.018 1.00 95.31 191 GLN A N 1
ATOM 1510 C CA . GLN A 1 191 ? 2.145 1.648 21.089 1.00 95.31 191 GLN A CA 1
ATOM 1511 C C . GLN A 1 191 ? 2.743 0.240 21.181 1.00 95.31 191 GLN A C 1
ATOM 1513 O O . GLN A 1 191 ? 3.774 -0.011 20.563 1.00 95.31 191 GLN A O 1
ATOM 1518 N N . ALA A 1 192 ? 2.124 -0.667 21.940 1.00 96.06 192 ALA A N 1
ATOM 1519 C CA . ALA A 1 192 ? 2.566 -2.053 22.041 1.00 96.06 192 ALA A CA 1
ATOM 1520 C C . ALA A 1 192 ? 2.483 -2.737 20.675 1.00 96.06 192 ALA A C 1
ATOM 1522 O O . ALA A 1 192 ? 3.473 -3.297 20.227 1.00 96.06 192 ALA A O 1
ATOM 1523 N N . VAL A 1 193 ? 1.364 -2.592 19.960 1.00 97.12 193 VAL A N 1
ATOM 1524 C CA . VAL A 1 193 ? 1.215 -3.141 18.605 1.00 97.12 193 VAL A CA 1
ATOM 1525 C C . VAL A 1 193 ? 2.267 -2.566 17.655 1.00 97.12 193 VAL A C 1
ATOM 1527 O O . VAL A 1 193 ? 2.974 -3.310 16.983 1.00 97.12 193 VAL A O 1
ATOM 1530 N N . LYS A 1 194 ? 2.466 -1.247 17.671 1.00 96.25 194 LYS A N 1
ATOM 1531 C CA . LYS A 1 194 ? 3.465 -0.604 16.813 1.00 96.25 194 LYS A CA 1
ATOM 1532 C C . LYS A 1 194 ? 4.900 -1.080 17.071 1.00 96.25 194 LYS A C 1
ATOM 1534 O O . LYS A 1 194 ? 5.700 -1.074 16.149 1.00 9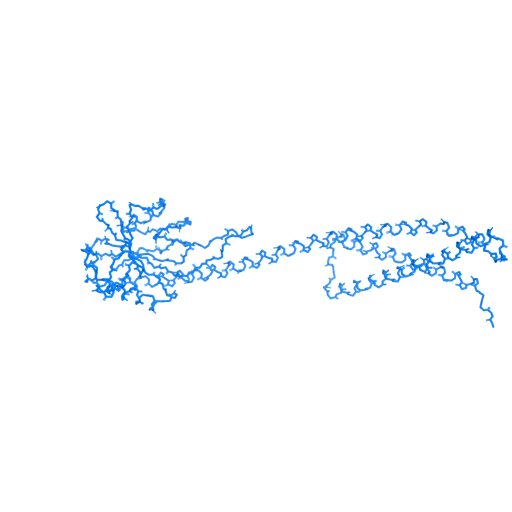6.25 194 LYS A O 1
ATOM 1539 N N . VAL A 1 195 ? 5.258 -1.430 18.308 1.00 95.75 195 VAL A N 1
ATOM 1540 C CA . VAL A 1 195 ? 6.642 -1.801 18.676 1.00 95.75 195 VAL A CA 1
ATOM 1541 C C . VAL A 1 195 ? 6.871 -3.314 18.658 1.00 95.75 195 VAL A C 1
ATOM 1543 O O . VAL A 1 195 ? 8.006 -3.755 18.494 1.00 95.75 195 VAL A O 1
ATOM 1546 N N . SER A 1 196 ? 5.825 -4.113 18.859 1.00 95.25 196 SER A N 1
ATOM 1547 C CA . SER A 1 196 ? 5.941 -5.566 19.015 1.00 95.25 196 SER A CA 1
ATOM 1548 C C . SER A 1 196 ? 5.785 -6.352 17.716 1.00 95.25 196 SER A C 1
ATOM 1550 O O . SER A 1 196 ? 6.184 -7.514 17.697 1.00 95.25 196 SER A O 1
ATOM 1552 N N . PHE A 1 197 ? 5.244 -5.753 16.651 1.00 95.31 197 PHE A N 1
ATOM 1553 C CA . PHE A 1 197 ? 5.006 -6.442 15.379 1.00 95.31 197 PHE A CA 1
ATOM 1554 C C . PHE A 1 197 ? 5.904 -5.917 14.242 1.00 95.31 197 PHE A C 1
ATOM 1556 O O . PHE A 1 197 ? 6.265 -4.733 14.245 1.00 95.31 197 PHE A O 1
ATOM 1563 N N . PRO A 1 198 ? 6.279 -6.776 13.269 1.00 92.44 198 PRO A N 1
ATOM 1564 C CA . PRO A 1 198 ? 7.070 -6.384 12.101 1.00 92.44 198 PRO A CA 1
ATOM 1565 C C . PRO A 1 198 ? 6.442 -5.219 11.335 1.00 92.44 198 PRO A C 1
ATOM 1567 O O . PRO A 1 198 ? 5.226 -5.079 11.313 1.00 92.44 198 PRO A O 1
ATOM 1570 N N . HIS A 1 199 ? 7.272 -4.390 10.696 1.00 94.19 199 HIS A N 1
ATOM 1571 C CA . HIS A 1 199 ? 6.842 -3.229 9.890 1.00 94.19 199 HIS A CA 1
ATOM 1572 C C . HIS A 1 199 ? 6.128 -2.110 10.666 1.00 94.19 199 HIS A C 1
ATOM 1574 O O . HIS A 1 199 ? 5.654 -1.146 10.070 1.00 94.19 199 HIS A O 1
ATOM 1580 N N . ASN A 1 200 ? 6.135 -2.177 12.001 1.00 95.44 200 ASN A N 1
ATOM 1581 C CA . ASN A 1 200 ? 5.595 -1.166 12.912 1.00 95.44 200 ASN A CA 1
ATOM 1582 C C . ASN A 1 200 ? 4.150 -0.734 12.578 1.00 95.44 200 ASN A C 1
ATOM 1584 O O . ASN A 1 200 ? 3.912 0.463 12.357 1.00 95.44 200 ASN A O 1
ATOM 1588 N N . PRO A 1 201 ? 3.182 -1.667 12.531 1.00 96.44 201 PRO A N 1
ATOM 1589 C CA . PRO A 1 201 ? 1.851 -1.377 12.034 1.00 96.44 201 PRO A CA 1
ATOM 1590 C C . PRO A 1 201 ? 1.138 -0.353 12.911 1.00 96.44 201 PRO A C 1
ATOM 1592 O O . PRO A 1 201 ? 1.241 -0.340 14.142 1.00 96.44 201 PRO A O 1
ATOM 1595 N N . SER A 1 202 ? 0.374 0.506 12.253 1.00 96.19 202 SER A N 1
ATOM 1596 C CA . SER A 1 202 ? -0.614 1.359 12.890 1.00 96.19 202 SER A CA 1
ATOM 1597 C C . SER A 1 202 ? -1.888 0.559 13.156 1.00 96.19 202 SER A C 1
ATOM 1599 O O . SER A 1 202 ? -2.340 -0.208 12.310 1.00 96.19 202 SER A O 1
ATOM 1601 N N . LEU A 1 203 ? -2.449 0.728 14.353 1.00 97.44 203 LEU A N 1
ATOM 1602 C CA . LEU A 1 203 ? -3.699 0.103 14.769 1.00 97.44 203 LEU A CA 1
ATOM 1603 C C . LEU A 1 203 ? -4.798 1.165 14.817 1.00 97.44 203 LEU A C 1
ATOM 1605 O O . LEU A 1 203 ? -4.647 2.194 15.481 1.00 97.44 203 LEU A O 1
ATOM 1609 N N . ALA A 1 204 ? -5.911 0.885 14.148 1.00 97.56 204 ALA A N 1
ATOM 1610 C CA . ALA A 1 204 ? -7.132 1.669 14.207 1.00 97.56 204 ALA A CA 1
ATOM 1611 C C . ALA A 1 204 ? -8.325 0.785 14.590 1.00 97.56 204 ALA A C 1
ATOM 1613 O O . ALA A 1 204 ? -8.410 -0.390 14.232 1.00 97.56 204 ALA A O 1
ATOM 1614 N N . LEU A 1 205 ? -9.265 1.375 15.318 1.00 97.81 205 LEU A N 1
ATOM 1615 C CA . LEU A 1 205 ? -10.529 0.769 15.710 1.00 97.81 205 LEU A CA 1
ATOM 1616 C C . LEU A 1 205 ? -11.674 1.516 15.053 1.00 97.81 205 LEU A C 1
ATOM 1618 O O . LEU A 1 205 ? -11.702 2.743 15.118 1.00 97.81 205 LEU A O 1
ATOM 1622 N N . LEU A 1 206 ? -12.648 0.792 14.514 1.00 97.88 206 LEU A N 1
ATOM 1623 C CA . LEU A 1 206 ? -13.931 1.348 14.100 1.00 97.88 206 LEU A CA 1
ATOM 1624 C C . LEU A 1 206 ? -15.031 0.793 14.999 1.00 97.88 206 LEU A C 1
ATOM 1626 O O . LEU A 1 206 ? -15.259 -0.414 15.045 1.00 97.88 206 LEU A O 1
ATOM 1630 N N . ILE A 1 207 ? -15.722 1.675 15.711 1.00 96.44 207 ILE A N 1
ATOM 1631 C CA . ILE A 1 207 ? -16.698 1.303 16.737 1.00 96.44 207 ILE A CA 1
ATOM 1632 C C . ILE A 1 207 ? -18.073 1.872 16.349 1.00 96.44 207 ILE A C 1
ATOM 1634 O O . ILE A 1 207 ? -18.144 3.015 15.883 1.00 96.44 207 ILE A O 1
ATOM 1638 N N . PRO A 1 208 ? -19.181 1.121 16.510 1.00 95.06 208 PRO A N 1
ATOM 1639 C CA . PRO A 1 208 ? -20.528 1.649 16.308 1.00 95.06 208 PRO A CA 1
ATOM 1640 C C . PRO A 1 208 ? -20.808 2.863 17.202 1.00 95.06 208 PRO A C 1
ATOM 1642 O O . PRO A 1 208 ? -20.539 2.848 18.403 1.00 95.06 208 PRO A O 1
ATOM 1645 N N . ALA A 1 209 ? -21.370 3.918 16.617 1.00 93.31 209 ALA A N 1
ATOM 1646 C CA . ALA A 1 209 ? -21.698 5.158 17.313 1.00 93.31 209 ALA A CA 1
ATOM 1647 C C . ALA A 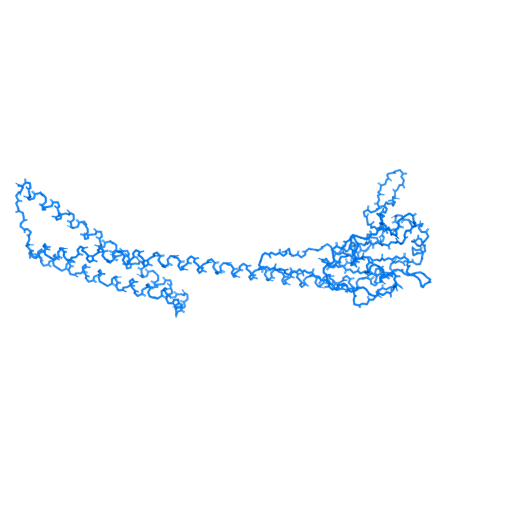1 209 ? -23.196 5.252 17.647 1.00 93.31 209 ALA A C 1
ATOM 1649 O O . ALA A 1 209 ? -24.032 4.535 17.095 1.00 93.31 209 ALA A O 1
ATOM 1650 N N . GLN A 1 210 ? -23.544 6.185 18.535 1.00 89.75 210 GLN A N 1
ATOM 1651 C CA . GLN A 1 210 ? -24.929 6.629 18.699 1.00 89.75 210 GLN A CA 1
ATOM 1652 C C . GLN A 1 2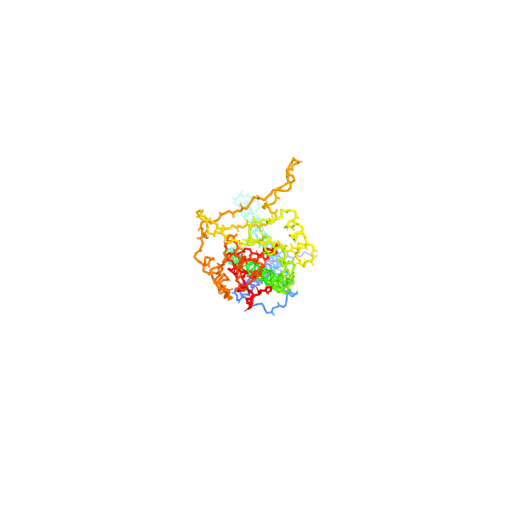10 ? -25.284 7.667 17.627 1.00 89.75 210 GLN A C 1
ATOM 1654 O O . GLN A 1 210 ? -24.422 8.419 17.162 1.00 89.75 210 GLN A O 1
ATOM 1659 N N . GLN A 1 211 ? -26.572 7.744 17.276 1.00 89.56 211 GLN A N 1
ATOM 1660 C CA . GLN A 1 211 ? -27.062 8.736 16.320 1.00 89.56 211 GLN A CA 1
ATOM 1661 C C . GLN A 1 211 ? -26.682 10.172 16.741 1.00 89.56 211 GLN A C 1
ATOM 1663 O O . GLN A 1 211 ? -26.707 10.484 17.932 1.00 89.56 211 GLN A O 1
ATOM 1668 N N . PRO A 1 212 ? -26.341 11.059 15.783 1.00 93.12 212 PRO A N 1
ATOM 1669 C CA . PRO A 1 212 ? -26.570 10.929 14.338 1.00 93.12 212 PRO A CA 1
ATOM 1670 C C . PRO A 1 212 ? -25.460 10.196 13.566 1.00 93.12 212 PRO A C 1
ATOM 1672 O O . PRO A 1 212 ? -25.598 9.987 12.364 1.00 93.12 212 PRO A O 1
ATOM 1675 N N . TYR A 1 213 ? -24.373 9.802 14.229 1.00 95.19 213 TYR A N 1
ATOM 1676 C CA . TYR A 1 213 ? -23.270 9.085 13.596 1.00 95.19 213 TYR A CA 1
ATOM 1677 C C . TYR A 1 213 ? -23.540 7.583 13.558 1.00 95.19 213 TYR A C 1
ATOM 1679 O O . TYR A 1 213 ? -24.253 7.044 14.404 1.00 95.19 213 TYR A O 1
ATOM 1687 N N . ARG A 1 214 ? -22.948 6.899 12.578 1.00 94.56 214 ARG A N 1
ATOM 1688 C CA . ARG A 1 214 ? -23.031 5.440 12.460 1.00 94.56 214 ARG A CA 1
ATOM 1689 C C . ARG A 1 214 ? -21.820 4.759 13.088 1.00 94.56 214 ARG A C 1
ATOM 1691 O O . ARG A 1 214 ? -21.976 3.750 13.769 1.00 94.56 214 ARG A O 1
ATOM 1698 N N . TYR A 1 215 ? -20.638 5.343 12.906 1.00 96.19 215 TYR A N 1
ATOM 1699 C CA . TYR A 1 215 ? -19.378 4.818 13.427 1.00 96.19 215 TYR A CA 1
ATOM 1700 C C . TYR A 1 215 ? -18.485 5.940 13.954 1.00 96.19 215 TYR A C 1
ATOM 1702 O O . TYR A 1 215 ? -18.637 7.101 13.566 1.00 96.19 215 TYR A O 1
ATOM 1710 N N . TYR A 1 216 ? -17.522 5.586 14.797 1.00 95.56 216 TYR A N 1
ATOM 1711 C CA . TYR A 1 216 ? -16.376 6.429 15.108 1.00 95.56 216 TYR A CA 1
ATOM 1712 C C . TYR A 1 216 ? -15.074 5.629 15.031 1.00 95.56 216 TYR A C 1
ATOM 1714 O O . TYR A 1 216 ? -15.039 4.453 15.393 1.00 95.56 216 TYR A O 1
ATOM 1722 N N . ARG A 1 217 ? -14.008 6.269 14.543 1.00 95.88 217 ARG A N 1
ATOM 1723 C CA . ARG A 1 217 ? -12.654 5.718 14.470 1.00 95.88 217 ARG A CA 1
ATOM 1724 C C . ARG A 1 217 ? -11.805 6.228 15.618 1.00 95.88 217 ARG A C 1
ATOM 1726 O O . ARG A 1 217 ? -11.847 7.412 15.964 1.00 95.88 217 ARG A O 1
ATOM 1733 N N . VAL A 1 218 ? -11.006 5.324 16.164 1.00 96.06 218 VAL A N 1
ATOM 1734 C CA . VAL A 1 218 ? -9.999 5.611 17.178 1.00 96.06 218 VAL A CA 1
ATOM 1735 C C . VAL A 1 218 ? -8.676 4.991 16.759 1.00 96.06 218 VAL A C 1
ATOM 1737 O O . VAL A 1 218 ? -8.595 3.788 16.545 1.00 96.06 218 VAL A O 1
ATOM 1740 N N . ASP A 1 219 ? -7.640 5.808 16.685 1.00 95.31 219 ASP A N 1
ATOM 1741 C CA . ASP A 1 219 ? -6.256 5.409 16.441 1.00 95.31 219 ASP A CA 1
ATOM 1742 C C . ASP A 1 219 ? -5.321 6.221 17.353 1.00 95.31 219 ASP A C 1
ATOM 1744 O O . ASP A 1 219 ? -5.768 6.920 18.269 1.00 95.31 219 ASP A O 1
ATOM 1748 N N . ALA A 1 220 ? -4.010 6.118 17.138 1.00 93.12 220 ALA A N 1
ATOM 1749 C CA . ALA A 1 220 ? -3.029 6.852 17.932 1.00 93.12 220 ALA A CA 1
ATOM 1750 C C . ALA A 1 220 ? -3.192 8.382 17.846 1.00 93.12 220 ALA A C 1
ATOM 1752 O O . ALA A 1 220 ? -2.897 9.073 18.822 1.00 93.12 220 ALA A O 1
ATOM 1753 N N . GLU A 1 221 ? -3.676 8.914 16.720 1.00 92.19 221 GLU A N 1
ATOM 1754 C CA . GLU A 1 221 ? -3.863 10.355 16.507 1.00 92.19 221 GLU A CA 1
ATOM 1755 C C . GLU A 1 221 ? -5.104 10.881 17.230 1.00 92.19 221 GLU A C 1
ATOM 1757 O O . GLU A 1 221 ? -5.126 12.026 17.684 1.00 92.19 221 GLU A O 1
ATOM 1762 N N . ALA A 1 222 ? -6.105 10.022 17.433 1.00 92.31 222 ALA A N 1
ATOM 1763 C CA . ALA A 1 222 ? -7.282 10.327 18.239 1.00 92.31 222 ALA A CA 1
ATOM 1764 C C . ALA A 1 222 ? -6.974 10.515 19.740 1.00 92.31 222 ALA A C 1
ATOM 1766 O O . ALA A 1 222 ? -7.886 10.812 20.511 1.00 92.31 222 ALA A O 1
ATOM 1767 N N . ILE A 1 223 ? -5.729 10.332 20.201 1.00 92.75 223 ILE A N 1
ATOM 1768 C CA . ILE A 1 223 ? -5.351 10.461 21.615 1.00 92.75 223 ILE A CA 1
ATOM 1769 C C . ILE A 1 223 ? -4.456 11.688 21.812 1.00 92.75 223 ILE A C 1
ATOM 1771 O O . ILE A 1 223 ? -3.240 11.648 21.627 1.00 92.75 223 ILE A O 1
ATOM 1775 N N . ALA A 1 224 ? -5.056 12.785 22.272 1.00 90.19 224 ALA A N 1
ATOM 1776 C CA . ALA A 1 224 ? -4.349 14.030 22.550 1.00 90.19 224 ALA A CA 1
ATOM 1777 C C . ALA A 1 224 ? -3.853 14.082 24.003 1.00 90.19 224 ALA A C 1
ATOM 1779 O O . ALA A 1 224 ? -4.558 13.691 24.933 1.00 90.19 224 ALA A O 1
ATOM 1780 N N . TYR A 1 225 ? -2.652 14.622 24.228 1.00 89.50 225 TYR A N 1
ATOM 1781 C CA . TYR A 1 225 ? -2.163 14.911 25.578 1.00 89.50 225 TYR A CA 1
ATOM 1782 C C . TYR A 1 225 ? -2.474 16.353 25.977 1.00 89.50 225 TYR A C 1
ATOM 1784 O O . TYR A 1 225 ? -2.057 17.303 25.314 1.00 89.50 225 TYR A O 1
ATOM 1792 N N . ASN A 1 226 ? -3.158 16.517 27.105 1.00 88.44 226 ASN A N 1
ATOM 1793 C CA . ASN A 1 226 ? -3.406 17.800 27.740 1.00 88.44 226 ASN A CA 1
ATOM 1794 C C . ASN A 1 226 ? -2.728 17.824 29.120 1.00 88.44 226 ASN A C 1
ATOM 1796 O O . ASN A 1 226 ? -2.944 16.932 29.937 1.00 88.44 226 ASN A O 1
ATOM 1800 N N . LYS A 1 227 ? -1.924 18.858 29.401 1.00 85.44 227 LYS A N 1
ATOM 1801 C CA . LYS A 1 227 ? -1.170 18.971 30.664 1.00 85.44 227 LYS A CA 1
ATOM 1802 C C . LYS A 1 227 ? -2.062 18.980 31.912 1.00 85.44 227 LYS A C 1
ATOM 1804 O O . LYS A 1 227 ? -1.631 18.478 32.943 1.00 85.44 227 LYS A O 1
ATOM 1809 N N . ASP A 1 228 ? -3.284 19.498 31.807 1.00 87.06 228 ASP A N 1
ATOM 1810 C CA . ASP A 1 228 ? -4.202 19.671 32.939 1.00 87.06 228 ASP A CA 1
ATOM 1811 C C . ASP A 1 228 ? -5.165 18.487 33.111 1.00 87.06 228 ASP A C 1
ATOM 1813 O O . ASP A 1 228 ? -5.690 18.263 34.199 1.00 87.06 228 ASP A O 1
ATOM 1817 N N . ARG A 1 229 ? -5.434 17.738 32.032 1.00 78.88 229 ARG A N 1
ATOM 1818 C CA . ARG A 1 229 ? -6.452 16.668 32.004 1.00 78.88 229 ARG A CA 1
ATOM 1819 C C . ARG A 1 229 ? -5.906 15.284 31.652 1.00 78.88 229 ARG A C 1
ATOM 1821 O O . ARG A 1 229 ? -6.673 14.329 31.592 1.00 78.88 229 ARG A O 1
ATOM 1828 N N . GLY A 1 230 ? -4.601 15.165 31.422 1.00 87.44 230 GLY A N 1
ATOM 1829 C CA . GLY A 1 230 ? -3.976 13.935 30.947 1.00 87.44 230 GLY A CA 1
ATOM 1830 C C . GLY A 1 230 ? -4.344 13.628 29.493 1.00 87.44 230 GLY A C 1
ATOM 1831 O O . GLY A 1 230 ? -4.495 14.529 28.668 1.00 87.44 230 GLY A O 1
ATOM 1832 N N . PHE A 1 231 ? -4.452 12.342 29.162 1.00 89.75 231 PHE A N 1
ATOM 1833 C CA . PHE A 1 231 ? -4.830 11.905 27.818 1.00 89.75 231 PHE A CA 1
ATOM 1834 C C . PHE A 1 231 ? -6.332 12.072 27.591 1.00 89.75 231 PHE A C 1
ATOM 1836 O O . PHE A 1 231 ? -7.141 11.650 28.414 1.00 89.75 231 PHE A O 1
ATOM 1843 N N . LEU A 1 232 ? -6.693 12.662 26.456 1.00 91.56 232 LEU A N 1
ATOM 1844 C CA . LEU A 1 232 ? -8.063 12.890 26.018 1.00 91.56 232 LEU A CA 1
ATOM 1845 C C . LEU A 1 232 ? -8.306 12.137 24.711 1.00 91.56 232 LEU A C 1
ATOM 1847 O O . LEU A 1 232 ? -7.466 12.174 23.814 1.00 91.56 232 LEU A O 1
ATOM 1851 N N . LEU A 1 233 ? -9.466 11.489 24.605 1.00 92.19 233 LEU A N 1
ATOM 1852 C CA . LEU A 1 233 ? -9.901 10.835 23.376 1.00 92.19 233 LEU A CA 1
ATOM 1853 C C . LEU A 1 233 ? -10.676 11.825 22.502 1.00 92.19 233 LEU A C 1
ATOM 1855 O O . LEU A 1 233 ? -11.648 12.430 22.956 1.00 92.19 233 LEU A O 1
ATOM 1859 N N . GLN A 1 234 ? -10.266 11.960 21.249 1.00 93.62 234 GLN A N 1
ATOM 1860 C CA . GLN A 1 234 ? -10.902 12.766 20.212 1.00 93.62 234 GLN A CA 1
ATOM 1861 C C . GLN A 1 234 ? -11.156 11.887 18.978 1.00 93.62 234 GLN A C 1
ATOM 1863 O O . GLN A 1 234 ? -10.418 11.974 17.998 1.00 93.62 234 GLN A O 1
ATOM 1868 N N . PRO A 1 235 ? -12.172 11.001 19.024 1.00 93.62 235 PRO A N 1
ATOM 1869 C CA . PRO A 1 235 ? -12.480 10.122 17.905 1.00 93.62 235 PRO A CA 1
ATOM 1870 C C . PRO A 1 235 ? -12.911 10.889 16.655 1.00 93.62 235 PRO A C 1
ATOM 1872 O O . PRO A 1 235 ? -13.510 11.964 16.744 1.00 93.62 235 PRO A O 1
ATOM 1875 N N . GLN A 1 236 ? -12.692 10.278 15.494 1.00 94.94 236 GLN A N 1
ATOM 1876 C CA . GLN A 1 236 ? -13.235 10.755 14.223 1.00 94.94 236 GLN A CA 1
ATOM 1877 C C . GLN A 1 236 ? -14.598 10.102 13.987 1.00 94.94 236 GLN A C 1
ATOM 1879 O O . GLN A 1 236 ? -14.699 8.881 13.994 1.00 94.94 236 GLN A O 1
ATOM 1884 N N . TYR A 1 237 ? -15.655 10.889 13.798 1.00 95.25 237 TYR A N 1
ATOM 1885 C CA . TYR A 1 237 ? -17.019 10.373 13.652 1.00 95.25 237 TYR A CA 1
ATOM 1886 C C . TYR A 1 237 ? -17.459 10.337 12.186 1.00 95.25 237 TYR A C 1
ATOM 1888 O O . TYR A 1 237 ? -17.225 11.288 11.442 1.00 95.25 237 TYR A O 1
ATOM 1896 N N . TYR A 1 238 ? -18.164 9.273 11.794 1.00 95.00 238 TYR A N 1
ATOM 1897 C CA . TYR A 1 238 ? -18.647 9.065 10.428 1.00 95.00 238 TYR A CA 1
ATOM 1898 C C . TYR A 1 238 ? -20.164 8.884 10.391 1.00 95.00 238 TYR A C 1
ATOM 1900 O O . TYR A 1 238 ? -20.740 8.055 11.104 1.00 95.00 238 TYR A O 1
ATOM 1908 N N . PHE A 1 239 ? -20.817 9.628 9.498 1.00 93.50 239 PHE A N 1
ATOM 1909 C CA . PHE A 1 239 ? -22.205 9.367 9.096 1.00 93.50 239 PHE A CA 1
ATOM 1910 C C . PHE A 1 239 ? -22.301 8.145 8.166 1.00 93.50 239 PHE A C 1
ATOM 1912 O O . PHE A 1 239 ? -23.283 7.407 8.193 1.00 93.50 239 PHE A O 1
ATOM 1919 N N . GLY A 1 240 ? -21.254 7.922 7.373 1.00 91.00 240 GLY A N 1
ATOM 1920 C CA . GLY A 1 240 ? -21.081 6.840 6.410 1.00 91.00 240 GLY A CA 1
ATOM 1921 C C . GLY A 1 240 ? -19.702 6.952 5.757 1.00 91.00 240 GLY A C 1
ATOM 1922 O O . GLY A 1 240 ? -18.954 7.883 6.069 1.00 91.00 240 GLY A O 1
ATOM 1923 N N . PHE A 1 241 ? -19.375 6.015 4.870 1.00 94.56 241 PHE A N 1
ATOM 1924 C CA . PHE A 1 241 ? -18.096 6.005 4.158 1.00 94.56 241 PHE A CA 1
ATOM 1925 C C . PHE A 1 241 ? -18.212 6.663 2.779 1.00 94.56 241 PHE A C 1
ATOM 1927 O O . PHE A 1 241 ? -19.305 6.669 2.205 1.00 94.56 241 PHE A O 1
ATOM 1934 N N . PRO A 1 242 ? -17.117 7.227 2.231 1.00 90.75 242 PRO A N 1
ATOM 1935 C CA . PRO A 1 242 ? -17.149 7.895 0.931 1.00 90.75 242 PRO A CA 1
ATOM 1936 C C . PRO A 1 242 ? -17.492 6.959 -0.229 1.00 90.75 242 PRO A C 1
ATOM 1938 O O . PRO A 1 242 ? -18.108 7.396 -1.200 1.00 90.75 242 PRO A O 1
ATOM 1941 N N . THR A 1 243 ? -17.094 5.687 -0.143 1.00 92.81 243 THR A N 1
ATOM 1942 C CA . THR A 1 243 ? -17.314 4.702 -1.204 1.00 92.81 243 THR A CA 1
ATOM 1943 C C . THR A 1 243 ? -18.332 3.645 -0.782 1.00 92.81 243 THR A C 1
ATOM 1945 O O . THR A 1 243 ? -18.447 3.259 0.389 1.00 92.81 243 THR A O 1
ATOM 1948 N N . GLN A 1 244 ? -19.093 3.162 -1.765 1.00 92.00 244 GLN A N 1
ATOM 1949 C CA . GLN A 1 244 ? -20.035 2.068 -1.554 1.00 92.00 244 GLN A CA 1
ATOM 1950 C C . GLN A 1 244 ? -19.298 0.760 -1.229 1.00 92.00 244 GLN A C 1
ATOM 1952 O O . GLN A 1 244 ? -19.720 0.056 -0.319 1.00 92.00 244 GLN A O 1
ATOM 1957 N N . LEU A 1 245 ? -18.164 0.498 -1.890 1.00 92.19 245 LEU A N 1
ATOM 1958 C CA . LEU A 1 245 ? -17.319 -0.674 -1.632 1.00 92.19 245 LEU A CA 1
ATOM 1959 C C . LEU A 1 245 ? -16.843 -0.733 -0.174 1.00 92.19 245 LEU A C 1
ATOM 1961 O O . LEU A 1 245 ? -16.990 -1.763 0.477 1.00 92.19 245 LEU A O 1
ATOM 1965 N N . GLU A 1 246 ? -16.353 0.382 0.381 1.00 94.75 246 GLU A N 1
ATOM 1966 C CA . GLU A 1 246 ? -15.962 0.435 1.796 1.00 94.75 246 GLU A CA 1
ATOM 1967 C C . GLU A 1 246 ? -17.166 0.207 2.715 1.00 94.75 246 GLU A C 1
ATOM 1969 O O . GLU A 1 246 ? -17.082 -0.524 3.701 1.00 94.75 246 GLU A O 1
ATOM 1974 N N . THR A 1 247 ? -18.314 0.798 2.373 1.00 94.75 247 THR A N 1
ATOM 1975 C CA . THR A 1 247 ? -19.553 0.607 3.134 1.00 94.75 247 THR A CA 1
ATOM 1976 C C . THR A 1 247 ? -19.978 -0.862 3.159 1.00 94.75 247 THR A C 1
ATOM 1978 O O . THR A 1 247 ? -20.392 -1.360 4.207 1.00 94.75 247 THR A O 1
ATOM 1981 N N . GLU A 1 248 ? -19.893 -1.560 2.029 1.00 93.75 248 GLU A N 1
ATOM 1982 C CA . GLU A 1 248 ? -20.230 -2.979 1.907 1.00 93.75 248 GLU A CA 1
ATOM 1983 C C . GLU A 1 248 ? -19.255 -3.857 2.694 1.00 93.75 248 GLU A C 1
ATOM 1985 O O . GLU A 1 248 ? -19.712 -4.660 3.509 1.00 93.75 248 GLU A O 1
ATOM 1990 N N . ALA A 1 249 ? -17.945 -3.634 2.550 1.00 94.12 249 ALA A N 1
ATOM 1991 C CA . ALA A 1 249 ? -16.916 -4.357 3.296 1.00 94.12 249 ALA A CA 1
ATOM 1992 C C . ALA A 1 249 ? -17.089 -4.192 4.817 1.00 94.12 249 ALA A C 1
ATOM 1994 O O . ALA A 1 249 ? -17.145 -5.175 5.555 1.00 94.12 249 ALA A O 1
ATOM 1995 N N . VAL A 1 250 ? -17.277 -2.959 5.301 1.00 95.69 250 VAL A N 1
ATOM 1996 C CA . VAL A 1 250 ? -17.510 -2.693 6.731 1.00 95.69 250 VAL A CA 1
ATOM 1997 C C . VAL A 1 250 ? -18.788 -3.376 7.228 1.00 95.69 250 VAL A C 1
ATOM 1999 O O . VAL A 1 250 ? -18.805 -3.937 8.326 1.00 95.69 250 VAL A O 1
ATOM 2002 N N . ASN A 1 251 ? -19.864 -3.362 6.438 1.00 94.81 251 ASN A N 1
ATOM 2003 C CA . ASN A 1 251 ? -21.112 -4.026 6.817 1.00 94.81 251 ASN A CA 1
ATOM 2004 C C . ASN A 1 251 ? -20.971 -5.551 6.870 1.00 94.81 251 ASN A C 1
ATOM 2006 O O . ASN A 1 251 ? -21.526 -6.156 7.785 1.00 94.81 251 ASN A O 1
ATOM 2010 N N . GLN A 1 252 ? -20.238 -6.158 5.933 1.00 94.25 252 GLN A N 1
ATOM 2011 C CA . GLN A 1 252 ? -19.938 -7.593 5.942 1.00 94.25 252 GLN A CA 1
ATOM 2012 C C . GLN A 1 252 ? -19.148 -7.976 7.195 1.00 94.25 252 GLN A C 1
ATOM 2014 O O . GLN A 1 252 ? -19.559 -8.884 7.916 1.00 94.25 252 GLN A O 1
ATOM 2019 N N . LEU A 1 253 ? -18.101 -7.218 7.529 1.00 95.25 253 LEU A N 1
ATOM 2020 C CA . LEU A 1 253 ? -17.293 -7.474 8.723 1.00 95.25 253 LEU A CA 1
ATOM 2021 C C . LEU A 1 253 ? -18.118 -7.364 10.013 1.00 95.25 253 LEU A C 1
ATOM 2023 O O . LEU A 1 253 ? -18.054 -8.243 10.869 1.00 95.25 253 LEU A O 1
ATOM 2027 N N . PHE A 1 254 ? -18.963 -6.336 10.152 1.00 95.75 254 PHE A N 1
ATOM 2028 C CA . PHE A 1 254 ? -19.872 -6.234 11.303 1.00 95.75 254 PHE A CA 1
ATOM 2029 C C . PHE A 1 254 ? -20.973 -7.307 11.314 1.00 95.75 254 PHE A C 1
ATOM 2031 O O . PHE A 1 254 ? -21.494 -7.624 12.384 1.00 95.75 254 PHE A O 1
ATOM 2038 N N . ALA A 1 255 ? -21.322 -7.867 10.155 1.00 94.38 255 ALA A N 1
ATOM 2039 C CA . ALA A 1 255 ? -22.186 -9.038 10.025 1.00 94.38 255 ALA A CA 1
ATOM 2040 C C . ALA A 1 255 ? -21.435 -10.366 10.242 1.00 94.38 255 ALA A C 1
ATOM 2042 O O . ALA A 1 255 ? -22.023 -11.430 10.046 1.00 94.38 255 ALA A O 1
ATOM 2043 N N . GLU A 1 256 ? -20.167 -10.304 10.664 1.00 90.81 256 GLU A N 1
ATOM 2044 C CA . GLU A 1 256 ? -19.286 -11.449 10.893 1.00 90.81 256 GLU A CA 1
ATOM 2045 C C . GLU A 1 256 ? -19.083 -12.305 9.631 1.00 90.81 256 GLU A C 1
ATOM 2047 O O . GLU A 1 256 ? -19.056 -13.534 9.678 1.00 90.81 256 GLU A O 1
ATOM 2052 N N . GLN A 1 257 ? -18.917 -11.637 8.489 1.00 91.19 257 GLN A N 1
ATOM 2053 C CA . GLN A 1 257 ? -18.542 -12.234 7.208 1.00 91.19 257 GLN A CA 1
ATOM 2054 C C . GLN A 1 257 ? -17.175 -11.697 6.775 1.00 91.19 257 GLN A C 1
ATOM 2056 O O . GLN A 1 257 ? -16.876 -10.521 6.991 1.00 91.19 257 GLN A O 1
ATOM 2061 N N . ALA A 1 258 ? -16.350 -12.549 6.163 1.00 87.31 258 ALA A N 1
ATOM 2062 C CA . ALA A 1 258 ? -15.105 -12.106 5.542 1.00 87.31 258 ALA A CA 1
ATOM 2063 C C . ALA A 1 258 ? -15.422 -11.121 4.406 1.00 87.31 258 ALA A C 1
ATOM 2065 O O . ALA A 1 258 ? -16.348 -11.346 3.624 1.00 87.31 258 ALA A O 1
ATOM 2066 N N . ALA A 1 259 ? -14.666 -10.028 4.346 1.00 86.56 259 ALA A N 1
ATOM 2067 C CA . ALA A 1 259 ? -14.746 -9.056 3.267 1.00 86.56 259 ALA A CA 1
ATOM 2068 C C . ALA A 1 259 ? -13.521 -9.231 2.374 1.00 86.56 259 ALA A C 1
ATOM 2070 O O . ALA A 1 259 ? -12.402 -9.072 2.862 1.00 86.56 259 ALA A O 1
ATOM 2071 N N . SER A 1 260 ? -13.755 -9.523 1.094 1.00 85.25 260 SER A N 1
ATOM 2072 C CA . SER A 1 260 ? -12.695 -9.711 0.099 1.00 85.25 260 SER A CA 1
ATOM 2073 C C . SER A 1 260 ? -12.903 -8.787 -1.102 1.00 85.25 260 SER A C 1
ATOM 2075 O O . SER A 1 260 ? -13.477 -9.208 -2.113 1.00 85.25 260 SER A O 1
ATOM 2077 N N . PRO A 1 261 ? -12.559 -7.490 -0.978 1.00 83.38 261 PRO A N 1
ATOM 2078 C CA . PRO A 1 261 ? -12.686 -6.547 -2.080 1.00 83.38 261 PRO A CA 1
ATOM 2079 C C . PRO A 1 261 ? -11.691 -6.905 -3.191 1.00 83.38 261 PRO A C 1
ATOM 2081 O O . PRO A 1 261 ? -10.488 -6.878 -2.969 1.00 83.38 261 PRO A O 1
ATOM 2084 N N . THR A 1 262 ? -12.209 -7.203 -4.384 1.00 78.62 262 THR A N 1
ATOM 2085 C CA . THR A 1 262 ? -11.410 -7.564 -5.574 1.00 78.62 262 THR A CA 1
ATOM 2086 C C . THR A 1 262 ? -10.939 -6.352 -6.380 1.00 78.62 262 THR A C 1
ATOM 2088 O O . THR A 1 262 ? -10.009 -6.451 -7.175 1.00 78.62 262 THR A O 1
ATOM 2091 N N . ASP A 1 263 ? -11.577 -5.198 -6.176 1.00 88.38 263 ASP A N 1
ATOM 2092 C CA . ASP A 1 263 ? -11.183 -3.926 -6.773 1.00 88.38 263 ASP A CA 1
ATOM 2093 C C . ASP A 1 263 ? -10.309 -3.116 -5.807 1.00 88.38 263 ASP A C 1
ATOM 2095 O O . ASP A 1 263 ? -10.393 -3.254 -4.582 1.00 88.38 263 ASP A O 1
ATOM 2099 N N . ALA A 1 264 ? -9.509 -2.202 -6.361 1.00 90.00 264 ALA A N 1
ATOM 2100 C CA . ALA A 1 264 ? -8.735 -1.252 -5.572 1.00 90.00 264 ALA A CA 1
ATOM 2101 C C . ALA A 1 264 ? -9.653 -0.376 -4.699 1.00 90.00 264 ALA A C 1
ATOM 2103 O O . ALA A 1 264 ? -10.473 0.406 -5.186 1.00 90.00 264 ALA A O 1
ATOM 2104 N N . LEU A 1 265 ? -9.470 -0.486 -3.389 1.00 91.12 265 LEU A N 1
ATOM 2105 C CA . LEU A 1 265 ? -10.212 0.192 -2.346 1.00 91.12 265 LEU A CA 1
ATOM 2106 C C . LEU A 1 265 ? -9.294 1.182 -1.627 1.00 91.12 265 LEU A C 1
ATOM 2108 O O . LEU A 1 265 ? -8.413 0.800 -0.861 1.00 91.12 265 LEU A O 1
ATOM 2112 N N . THR A 1 266 ? -9.538 2.472 -1.841 1.00 89.69 266 THR A N 1
ATOM 2113 C CA . THR A 1 266 ? -8.851 3.592 -1.175 1.00 89.69 266 THR A CA 1
ATOM 2114 C C . THR A 1 266 ? -9.771 4.268 -0.153 1.00 89.69 266 THR A C 1
ATOM 2116 O O . THR A 1 266 ? -10.004 5.477 -0.189 1.00 89.69 266 THR A O 1
ATOM 2119 N N . GLY A 1 267 ? -10.357 3.462 0.738 1.00 90.62 267 GLY A N 1
ATOM 2120 C CA . GLY A 1 267 ? -11.272 3.924 1.780 1.00 90.62 267 GLY A CA 1
ATOM 2121 C C . GLY A 1 267 ? -10.606 4.760 2.878 1.00 90.62 267 GLY A C 1
ATOM 2122 O O . GLY A 1 267 ? -9.387 4.931 2.929 1.00 90.62 267 GLY A O 1
ATOM 2123 N N . VAL A 1 268 ? -11.428 5.306 3.776 1.00 92.00 268 VAL A N 1
ATOM 2124 C CA . VAL A 1 268 ? -10.956 6.097 4.934 1.00 92.00 268 VAL A CA 1
ATOM 2125 C C . VAL A 1 268 ? -10.618 5.240 6.156 1.00 92.00 268 VAL A C 1
ATOM 2127 O O . VAL A 1 268 ? -9.902 5.698 7.047 1.00 92.00 268 VAL A O 1
ATOM 2130 N N . PHE A 1 269 ? -11.142 4.021 6.221 1.00 94.12 269 PHE A N 1
ATOM 2131 C CA . PHE A 1 269 ? -10.893 3.025 7.254 1.00 94.12 269 PHE A CA 1
ATOM 2132 C C . PHE A 1 269 ? -10.309 1.737 6.668 1.00 94.12 269 PHE A C 1
ATOM 2134 O O . PHE A 1 269 ? -9.290 1.292 7.179 1.00 94.12 269 PHE A O 1
ATOM 2141 N N . ILE A 1 270 ? -10.906 1.171 5.609 1.00 91.94 270 ILE A N 1
ATOM 2142 C CA . ILE A 1 270 ? -10.377 -0.024 4.925 1.00 91.94 270 ILE A CA 1
ATOM 2143 C C . ILE A 1 270 ? -9.705 0.399 3.626 1.00 91.94 270 ILE A C 1
ATOM 2145 O O . ILE A 1 270 ? -10.321 1.065 2.789 1.00 91.94 270 ILE A O 1
ATOM 2149 N N . ARG A 1 271 ? -8.453 -0.015 3.439 1.00 91.75 271 ARG A N 1
ATOM 2150 C CA . ARG A 1 271 ? -7.697 0.207 2.206 1.00 91.75 271 ARG A CA 1
ATOM 2151 C C . ARG A 1 271 ? -7.013 -1.077 1.800 1.00 91.75 271 ARG A C 1
ATOM 2153 O O . ARG A 1 271 ? -6.389 -1.680 2.648 1.00 91.75 271 ARG A O 1
ATOM 2160 N N . ASN A 1 272 ? -7.074 -1.451 0.528 1.00 93.25 272 ASN A N 1
ATOM 2161 C CA . ASN A 1 272 ? -6.331 -2.616 0.046 1.00 93.25 272 ASN A CA 1
ATOM 2162 C C . ASN A 1 272 ? -5.184 -2.271 -0.908 1.00 93.25 272 ASN A C 1
ATOM 2164 O O . ASN A 1 272 ? -4.516 -3.161 -1.418 1.00 93.25 272 ASN A O 1
ATOM 2168 N N . THR A 1 273 ? -4.945 -0.979 -1.145 1.00 93.25 273 THR A N 1
ATOM 2169 C CA . THR A 1 273 ? -3.821 -0.465 -1.947 1.00 93.25 273 THR A CA 1
ATOM 2170 C C . THR A 1 273 ? -2.555 -0.229 -1.116 1.00 93.25 273 THR A C 1
ATOM 2172 O O . THR A 1 273 ? -1.577 0.335 -1.600 1.00 93.25 273 THR A O 1
ATOM 2175 N N . VAL A 1 274 ? -2.602 -0.578 0.168 1.00 94.12 274 VAL A N 1
ATOM 2176 C CA . VAL A 1 274 ? -1.492 -0.568 1.125 1.00 94.12 274 VAL A CA 1
ATOM 2177 C C . VAL A 1 274 ? -1.552 -1.888 1.892 1.00 94.12 274 VAL A C 1
ATOM 2179 O O . VAL A 1 274 ? -2.661 -2.393 2.070 1.00 94.12 274 VAL A O 1
ATOM 2182 N N . PRO A 1 275 ? -0.424 -2.439 2.367 1.00 96.12 275 PRO A N 1
ATOM 2183 C CA . PRO A 1 275 ? -0.452 -3.641 3.185 1.00 96.12 275 PRO A CA 1
ATOM 2184 C C . PRO A 1 275 ? -1.263 -3.391 4.454 1.00 96.12 275 PRO A C 1
ATOM 2186 O O . PRO A 1 275 ? -0.926 -2.521 5.273 1.00 96.12 275 PRO A O 1
ATOM 2189 N N . SER A 1 276 ? -2.347 -4.141 4.607 1.00 95.38 276 SER A N 1
ATOM 2190 C CA . SER A 1 276 ? -3.271 -3.980 5.717 1.00 95.38 276 SER A CA 1
ATOM 2191 C C . SER A 1 276 ? -4.001 -5.277 6.042 1.00 95.38 276 SER A C 1
ATOM 2193 O O . SER A 1 276 ? -4.194 -6.143 5.200 1.00 95.38 276 SER A O 1
ATOM 2195 N N . SER A 1 277 ? -4.442 -5.425 7.282 1.00 95.62 277 SER A N 1
ATOM 2196 C CA . SER A 1 277 ? -5.239 -6.575 7.698 1.00 95.62 277 SER A CA 1
ATOM 2197 C C . SER A 1 277 ? -6.341 -6.121 8.638 1.00 95.62 277 SER A C 1
ATOM 2199 O O . SER A 1 277 ? -6.168 -5.170 9.406 1.00 95.62 277 SER A O 1
ATOM 2201 N N . TRP A 1 278 ? -7.498 -6.775 8.589 1.00 95.31 278 TRP A N 1
ATOM 2202 C CA . TRP A 1 278 ? -8.656 -6.381 9.383 1.00 95.31 278 TRP A CA 1
ATOM 2203 C C . TRP A 1 278 ? -9.368 -7.563 10.025 1.00 95.31 278 TRP A C 1
ATOM 2205 O O . TRP A 1 278 ? -9.473 -8.651 9.469 1.00 95.31 278 TRP A O 1
ATOM 2215 N N . GLY A 1 279 ? -9.903 -7.328 11.217 1.00 96.19 279 GLY A N 1
ATOM 2216 C CA . GLY A 1 279 ? -10.590 -8.339 12.008 1.00 96.19 279 GLY A CA 1
ATOM 2217 C C . GLY A 1 279 ? -11.735 -7.758 12.821 1.00 96.19 279 GLY A C 1
ATOM 2218 O O . GLY A 1 279 ? -11.986 -6.550 12.828 1.00 96.19 279 GLY A O 1
ATOM 2219 N N . VAL A 1 280 ? -12.437 -8.634 13.532 1.00 97.50 280 VAL A N 1
ATOM 2220 C CA . VAL A 1 280 ? -13.623 -8.279 14.316 1.00 97.50 280 VAL A CA 1
ATOM 2221 C C . VAL A 1 280 ? -13.377 -8.560 15.789 1.00 97.50 280 VAL A C 1
ATOM 2223 O O . VAL A 1 280 ? -13.085 -9.687 16.191 1.00 97.50 280 VAL A O 1
ATOM 2226 N N . LEU A 1 281 ? -13.580 -7.542 16.622 1.00 97.00 281 LEU A N 1
ATOM 2227 C CA . LEU A 1 281 ? -13.642 -7.721 18.067 1.00 97.00 281 LEU A CA 1
ATOM 2228 C C . LEU A 1 281 ? -15.043 -8.142 18.483 1.00 97.00 281 LEU A C 1
ATOM 2230 O O . LEU A 1 281 ? -16.028 -7.467 18.171 1.00 97.00 281 LEU A O 1
ATOM 2234 N N . ARG A 1 282 ? -15.123 -9.232 19.245 1.00 96.12 282 ARG A N 1
ATOM 2235 C CA . ARG A 1 282 ? -16.363 -9.821 19.743 1.00 96.12 282 ARG A CA 1
ATOM 2236 C C . ARG A 1 282 ? -16.437 -9.781 21.260 1.00 96.12 282 ARG A C 1
ATOM 2238 O O . ARG A 1 282 ? -15.478 -10.077 21.975 1.00 96.12 282 ARG A O 1
ATOM 2245 N N . LEU A 1 283 ? -17.633 -9.494 21.758 1.00 94.31 283 LEU A N 1
ATOM 2246 C CA . LEU A 1 283 ? -17.974 -9.643 23.166 1.00 94.31 283 LEU A CA 1
ATOM 2247 C C . LEU A 1 283 ? -19.385 -10.217 23.281 1.00 94.31 283 LEU A C 1
ATOM 2249 O O . LEU A 1 283 ? -20.321 -9.707 22.669 1.00 94.31 283 LEU A O 1
ATOM 2253 N N . ASN A 1 284 ? -19.537 -11.296 24.053 1.00 90.31 284 ASN A N 1
ATOM 2254 C CA . ASN A 1 284 ? -20.813 -11.999 24.239 1.00 90.31 284 ASN A CA 1
ATOM 2255 C C . ASN A 1 284 ? -21.477 -12.429 22.911 1.00 90.31 284 ASN A C 1
ATOM 2257 O O . ASN A 1 284 ? -22.690 -12.308 22.749 1.00 90.31 284 ASN A O 1
ATOM 2261 N N . GLY A 1 285 ? -20.672 -12.907 21.952 1.00 87.81 285 GLY A N 1
ATOM 2262 C CA . GLY A 1 285 ? -21.152 -13.405 20.656 1.00 87.81 285 GLY A CA 1
ATOM 2263 C C . GLY A 1 285 ? -21.640 -12.324 19.688 1.00 87.81 285 GLY A C 1
ATOM 2264 O O . GLY A 1 285 ? -22.424 -12.632 18.797 1.00 87.81 285 GLY A O 1
ATOM 2265 N N . ARG A 1 286 ? -21.229 -11.063 19.878 1.00 92.25 286 ARG A N 1
ATOM 2266 C CA . ARG A 1 286 ? -21.548 -9.945 18.979 1.00 92.25 286 ARG A CA 1
ATOM 2267 C C . ARG A 1 286 ? -20.299 -9.153 18.626 1.00 92.25 286 ARG A C 1
ATOM 2269 O O . ARG A 1 286 ? -19.488 -8.887 19.516 1.00 92.25 286 ARG A O 1
ATOM 2276 N N . ALA A 1 287 ? -20.198 -8.719 17.373 1.00 95.62 287 ALA A N 1
ATOM 2277 C CA . ALA A 1 287 ? -19.224 -7.725 16.934 1.00 95.62 287 ALA A CA 1
ATOM 2278 C C . ALA A 1 287 ? -19.426 -6.389 17.676 1.00 95.62 287 ALA A C 1
ATOM 2280 O O . ALA A 1 287 ? -20.519 -5.819 17.670 1.00 95.62 287 ALA A O 1
ATOM 2281 N N . ILE A 1 288 ? -18.372 -5.895 18.327 1.00 96.62 288 ILE A N 1
ATOM 2282 C CA . ILE A 1 288 ? -18.369 -4.613 19.051 1.00 96.62 288 ILE A CA 1
ATOM 2283 C C . ILE A 1 288 ? -17.488 -3.557 18.383 1.00 96.62 288 ILE A C 1
ATOM 2285 O O . ILE A 1 288 ? -17.718 -2.369 18.586 1.00 96.62 288 ILE A O 1
ATOM 2289 N N . ALA A 1 289 ? -16.495 -3.971 17.598 1.00 97.44 289 ALA A N 1
ATOM 2290 C CA . ALA A 1 289 ? -15.607 -3.083 16.861 1.00 97.44 289 ALA A CA 1
ATOM 2291 C C . ALA A 1 289 ? -14.920 -3.847 15.725 1.00 97.44 289 ALA A C 1
ATOM 2293 O O . ALA A 1 289 ? -14.751 -5.064 15.815 1.00 97.44 289 ALA A O 1
ATOM 2294 N N . LEU A 1 290 ? -14.483 -3.124 14.699 1.00 97.88 290 LEU A N 1
ATOM 2295 C CA . LEU A 1 290 ? -13.517 -3.626 13.728 1.00 97.88 290 LEU A CA 1
ATOM 2296 C C . LEU A 1 290 ? -12.120 -3.169 14.127 1.00 97.88 290 LEU A C 1
ATOM 2298 O O . LEU A 1 290 ? -11.938 -2.039 14.586 1.00 97.88 290 LEU A O 1
ATOM 2302 N N . VAL A 1 291 ? -11.152 -4.051 13.938 1.00 97.50 291 VAL A N 1
ATOM 2303 C CA . VAL A 1 291 ? -9.723 -3.796 14.111 1.00 97.50 291 VAL A CA 1
ATOM 2304 C C . VAL A 1 291 ? -9.103 -3.711 12.732 1.00 97.50 291 VAL A C 1
ATOM 2306 O O . VAL A 1 291 ? -9.355 -4.576 11.903 1.00 97.50 291 VAL A O 1
ATOM 2309 N N . HIS A 1 292 ? -8.298 -2.683 12.505 1.00 97.06 292 HIS A N 1
ATOM 2310 C CA . HIS A 1 292 ? -7.546 -2.493 11.275 1.00 97.06 292 HIS A CA 1
ATOM 2311 C C . HIS A 1 292 ? -6.072 -2.282 11.612 1.00 97.06 292 HIS A C 1
ATOM 2313 O O . HIS A 1 292 ? -5.733 -1.415 12.423 1.00 97.06 292 HIS A O 1
ATOM 2319 N N . LEU A 1 293 ? -5.217 -3.090 10.997 1.00 96.56 293 LEU A N 1
ATOM 2320 C CA . LEU A 1 293 ? -3.768 -2.996 11.035 1.00 96.56 293 LEU A CA 1
ATOM 2321 C C . LEU A 1 293 ? -3.273 -2.526 9.680 1.00 96.56 293 LEU A C 1
ATOM 2323 O O . LEU A 1 293 ? -3.678 -3.065 8.661 1.00 96.56 293 LEU A O 1
ATOM 2327 N N . GLU A 1 294 ? -2.373 -1.554 9.670 1.00 95.94 294 GLU A N 1
ATOM 2328 C CA . GLU A 1 294 ? -1.802 -1.028 8.432 1.00 95.94 294 GLU A CA 1
ATOM 2329 C C . GLU A 1 294 ? -0.326 -0.713 8.611 1.00 95.94 294 GLU A C 1
ATOM 2331 O O . GLU A 1 294 ? 0.049 -0.012 9.557 1.00 95.94 294 GLU A O 1
ATOM 2336 N N . ALA A 1 295 ? 0.503 -1.181 7.681 1.00 95.31 295 ALA A N 1
ATOM 2337 C CA . ALA A 1 295 ? 1.908 -0.807 7.614 1.00 95.31 295 ALA A CA 1
ATOM 2338 C C . ALA A 1 295 ? 2.105 0.426 6.723 1.00 95.31 295 ALA A C 1
ATOM 2340 O O . ALA A 1 295 ? 1.436 0.609 5.707 1.00 95.31 295 ALA A O 1
ATOM 2341 N N . THR A 1 296 ? 3.072 1.275 7.078 1.00 90.56 296 THR A N 1
ATOM 2342 C CA . THR A 1 296 ? 3.484 2.375 6.201 1.00 90.56 296 THR A CA 1
ATOM 2343 C C . THR A 1 296 ? 4.305 1.815 5.044 1.00 90.56 296 THR A C 1
ATOM 2345 O O . THR A 1 296 ? 5.515 1.639 5.162 1.00 90.56 296 THR A O 1
ATOM 2348 N N . TYR A 1 297 ? 3.640 1.561 3.923 1.00 92.62 297 TYR A N 1
ATOM 2349 C CA . TYR A 1 297 ? 4.268 1.162 2.672 1.00 92.62 297 TYR A CA 1
ATOM 2350 C C . TYR A 1 297 ? 3.533 1.799 1.494 1.00 92.62 297 TYR A C 1
ATOM 2352 O O . TYR A 1 297 ? 2.310 1.934 1.518 1.00 92.62 297 TYR A O 1
ATOM 2360 N N . SER A 1 298 ? 4.279 2.208 0.472 1.00 86.31 298 SER A N 1
ATOM 2361 C CA . SER A 1 298 ? 3.721 2.769 -0.756 1.00 86.31 298 SER A CA 1
ATOM 2362 C C . SER A 1 298 ? 4.334 2.040 -1.931 1.00 86.31 298 SER A C 1
ATOM 2364 O O . SER A 1 298 ? 5.544 2.122 -2.138 1.00 86.31 298 SER A O 1
ATOM 2366 N N . CYS A 1 299 ? 3.497 1.372 -2.718 1.00 88.31 299 CYS A N 1
ATOM 2367 C CA . CYS A 1 299 ? 3.944 0.873 -4.006 1.00 88.31 299 CYS A CA 1
ATOM 2368 C C . CYS A 1 299 ? 4.247 2.028 -4.974 1.00 88.31 299 CYS A C 1
ATOM 2370 O O . CYS A 1 299 ? 3.710 3.131 -4.800 1.00 88.31 299 CYS A O 1
ATOM 2372 N N . PRO A 1 300 ? 5.102 1.790 -5.986 1.00 88.88 300 PRO A N 1
ATOM 2373 C CA . PRO A 1 300 ? 5.337 2.734 -7.067 1.00 88.88 300 PRO A CA 1
ATOM 2374 C C . PRO A 1 300 ? 4.022 3.159 -7.722 1.00 88.88 300 PRO A C 1
ATOM 2376 O O . PRO A 1 300 ? 3.149 2.329 -7.979 1.00 88.88 300 PRO A O 1
ATOM 2379 N N . GLU A 1 301 ? 3.881 4.456 -7.996 1.00 86.00 301 GLU A N 1
ATOM 2380 C CA . GLU A 1 301 ? 2.707 4.960 -8.702 1.00 86.00 301 GLU A CA 1
ATOM 2381 C C . GLU A 1 301 ? 2.691 4.452 -10.154 1.00 86.00 301 GLU A C 1
ATOM 2383 O O . GLU A 1 301 ? 3.744 4.402 -10.803 1.00 86.00 301 GLU A O 1
ATOM 2388 N N . PRO A 1 302 ? 1.508 4.117 -10.697 1.00 85.94 302 PRO A N 1
ATOM 2389 C CA . PRO A 1 302 ? 1.392 3.718 -12.088 1.00 85.94 302 PRO A CA 1
ATOM 2390 C C . PRO A 1 302 ? 1.849 4.853 -13.014 1.00 85.94 302 PRO A C 1
ATOM 2392 O O . PRO A 1 302 ? 1.464 6.016 -12.880 1.00 85.94 302 PRO A O 1
ATOM 2395 N N . THR A 1 303 ? 2.678 4.497 -13.986 1.00 85.50 303 THR A N 1
ATOM 2396 C CA . THR A 1 303 ? 3.242 5.387 -15.002 1.00 85.50 303 THR A CA 1
ATOM 2397 C C . THR A 1 303 ? 2.570 5.158 -16.360 1.00 85.50 303 THR A C 1
ATOM 2399 O O . THR A 1 303 ? 1.747 4.260 -16.538 1.00 85.50 303 THR A O 1
ATOM 2402 N N . GLU A 1 304 ? 2.936 5.943 -17.380 1.00 84.06 304 GLU A N 1
ATOM 2403 C CA . GLU A 1 304 ? 2.472 5.684 -18.754 1.00 84.06 304 GLU A CA 1
ATOM 2404 C C . GLU A 1 304 ? 2.913 4.310 -19.292 1.00 84.06 304 GLU A C 1
ATOM 2406 O O . GLU A 1 304 ? 2.266 3.768 -20.193 1.00 84.06 304 GLU A O 1
ATOM 2411 N N . LEU A 1 305 ? 4.013 3.762 -18.764 1.00 79.38 305 LEU A N 1
ATOM 2412 C CA . LEU A 1 305 ? 4.631 2.519 -19.228 1.00 79.38 305 LEU A CA 1
ATOM 2413 C C . LEU A 1 305 ? 4.206 1.303 -18.390 1.00 79.38 305 LEU A C 1
ATOM 2415 O O . LEU A 1 305 ? 4.048 0.219 -18.947 1.00 79.38 305 LEU A O 1
ATOM 2419 N N . VAL A 1 306 ? 3.973 1.484 -17.088 1.00 83.25 306 VAL A N 1
ATOM 2420 C CA . VAL A 1 306 ? 3.539 0.433 -16.151 1.00 83.25 306 VAL A CA 1
ATOM 2421 C C . VAL A 1 306 ? 2.275 0.904 -15.446 1.00 83.25 306 VAL A C 1
ATOM 2423 O O . VAL A 1 306 ? 2.324 1.864 -14.687 1.00 83.25 306 VAL A O 1
ATOM 2426 N N . LYS A 1 307 ? 1.139 0.254 -15.713 1.00 84.69 307 LYS A N 1
ATOM 2427 C CA . LYS A 1 307 ? -0.180 0.658 -15.185 1.00 84.69 307 LYS A CA 1
ATOM 2428 C C . LYS A 1 307 ? -0.622 -0.128 -13.954 1.00 84.69 307 LYS A C 1
ATOM 2430 O O . LYS A 1 307 ? -1.703 0.139 -13.434 1.00 84.69 307 LYS A O 1
ATOM 2435 N N . ASP A 1 308 ? 0.174 -1.109 -13.554 1.00 85.50 308 ASP A N 1
ATOM 2436 C CA . ASP A 1 308 ? -0.146 -2.004 -12.456 1.00 85.50 308 ASP A CA 1
ATOM 2437 C C . ASP A 1 308 ? -0.116 -1.246 -11.122 1.00 85.50 308 ASP A C 1
ATOM 2439 O O . ASP A 1 308 ? 0.612 -0.266 -10.951 1.00 85.50 308 ASP A O 1
ATOM 2443 N N . ILE A 1 309 ? -0.950 -1.693 -10.189 1.00 89.38 309 ILE A N 1
ATOM 2444 C CA . ILE A 1 309 ? -1.034 -1.179 -8.823 1.00 89.38 309 ILE A CA 1
ATOM 2445 C C . ILE A 1 309 ? -0.985 -2.363 -7.867 1.00 89.38 309 ILE A C 1
ATOM 2447 O O . ILE A 1 309 ? -1.520 -3.425 -8.176 1.00 89.38 309 ILE A O 1
ATOM 2451 N N . CYS A 1 310 ? -0.353 -2.187 -6.712 1.00 92.06 310 CYS A N 1
ATOM 2452 C CA . CYS A 1 310 ? -0.398 -3.206 -5.673 1.00 92.06 310 CYS A CA 1
ATOM 2453 C C . CYS A 1 310 ? -1.758 -3.173 -4.985 1.00 92.06 310 CYS A C 1
ATOM 2455 O O . CYS A 1 310 ? -2.201 -2.118 -4.519 1.00 92.06 310 CYS A O 1
ATOM 2457 N N . THR A 1 311 ? -2.398 -4.332 -4.916 1.00 93.38 311 THR A N 1
ATOM 2458 C CA . THR A 1 311 ? -3.662 -4.542 -4.214 1.00 93.38 311 THR A CA 1
ATOM 2459 C C . THR A 1 311 ? -3.655 -5.910 -3.550 1.00 93.38 311 THR A C 1
ATOM 2461 O O . THR A 1 311 ? -3.080 -6.841 -4.105 1.00 93.38 311 THR A O 1
ATOM 2464 N N . HIS A 1 312 ? -4.335 -6.052 -2.415 1.00 92.62 312 HIS A N 1
ATOM 2465 C CA . HIS A 1 312 ? -4.625 -7.357 -1.812 1.00 92.62 312 HIS A CA 1
ATOM 2466 C C . HIS A 1 312 ? -6.137 -7.565 -1.644 1.00 92.62 312 HIS A C 1
ATOM 2468 O O . HIS A 1 312 ? -6.908 -6.609 -1.582 1.00 92.62 312 HIS A O 1
ATOM 2474 N N . ASP A 1 313 ? -6.576 -8.814 -1.521 1.00 90.62 313 ASP A N 1
ATOM 2475 C CA . ASP A 1 313 ? -7.998 -9.141 -1.330 1.00 90.62 313 ASP A CA 1
ATOM 2476 C C . ASP A 1 313 ? -8.419 -9.103 0.150 1.00 90.62 313 ASP A C 1
ATOM 2478 O O . ASP A 1 313 ? -9.535 -9.476 0.496 1.00 90.62 313 ASP A O 1
ATOM 2482 N N . GLY A 1 314 ? -7.539 -8.655 1.047 1.00 87.94 314 GLY A N 1
ATOM 2483 C CA . GLY A 1 314 ? -7.727 -8.775 2.493 1.00 87.94 314 GLY A CA 1
ATOM 2484 C C . GLY A 1 314 ? -7.325 -10.139 3.064 1.00 87.94 314 GLY A C 1
ATOM 2485 O O . GLY A 1 314 ? -6.773 -10.970 2.345 1.00 87.94 314 GLY A O 1
ATOM 2486 N N . PRO A 1 315 ? -7.591 -10.371 4.360 1.00 87.44 315 PRO A N 1
ATOM 2487 C CA . PRO A 1 315 ? -7.357 -11.660 4.995 1.00 87.44 315 PRO A CA 1
ATOM 2488 C C . PRO A 1 315 ? -8.276 -12.745 4.410 1.00 87.44 315 PRO A C 1
ATOM 2490 O O . PRO A 1 315 ? -9.466 -12.509 4.190 1.00 87.44 315 PRO A O 1
ATOM 2493 N N . GLU A 1 316 ? -7.732 -13.950 4.199 1.00 85.88 316 GLU A N 1
ATOM 2494 C CA . GLU A 1 316 ? -8.452 -15.091 3.595 1.00 85.88 316 GLU A CA 1
ATOM 2495 C C . GLU A 1 316 ? -9.673 -15.536 4.414 1.00 85.88 316 GLU A C 1
ATOM 2497 O O . GLU A 1 316 ? -10.682 -15.991 3.870 1.00 85.88 316 GLU A O 1
ATOM 2502 N N . GLU A 1 317 ? -9.587 -15.398 5.735 1.00 89.56 317 GLU A N 1
ATOM 2503 C CA . GLU A 1 317 ? -10.640 -15.750 6.676 1.00 89.56 317 GLU A CA 1
ATOM 2504 C C . GLU A 1 317 ? -10.970 -14.567 7.587 1.00 89.56 317 GLU A C 1
ATOM 2506 O O . GLU A 1 317 ? -10.179 -13.646 7.797 1.00 89.56 317 GLU A O 1
ATOM 2511 N N . LEU A 1 318 ? -12.164 -14.596 8.180 1.00 91.75 318 LEU A N 1
ATOM 2512 C CA . LEU A 1 318 ? -12.539 -13.601 9.172 1.00 91.75 318 LEU A CA 1
ATOM 2513 C C . LEU A 1 318 ? -11.826 -13.876 10.500 1.00 91.75 318 LEU A C 1
ATOM 2515 O O . LEU A 1 318 ? -12.216 -14.773 11.249 1.00 91.75 318 LEU A O 1
ATOM 2519 N N . TYR A 1 319 ? -10.850 -13.042 10.842 1.00 93.75 319 TYR A N 1
ATOM 2520 C CA . TYR A 1 319 ? -10.192 -13.119 12.142 1.00 93.75 319 TYR A CA 1
ATOM 2521 C C . TYR A 1 319 ? -11.029 -12.475 13.250 1.00 93.75 319 TYR A C 1
ATOM 2523 O O . TYR A 1 319 ? -11.438 -11.312 13.162 1.00 93.75 319 TYR A O 1
ATOM 2531 N N . THR A 1 320 ? -11.250 -13.229 14.329 1.00 93.06 320 THR A N 1
ATOM 2532 C CA . THR A 1 320 ? -11.928 -12.761 15.545 1.00 93.06 320 THR A CA 1
ATOM 2533 C C . THR A 1 320 ? -11.174 -13.205 16.797 1.00 93.06 320 THR A C 1
ATOM 2535 O O . THR A 1 320 ? -10.455 -14.200 16.765 1.00 93.06 320 THR A O 1
ATOM 2538 N N . ASN A 1 321 ? -11.357 -12.485 17.907 1.00 88.25 321 ASN A N 1
ATOM 2539 C CA . ASN A 1 321 ? -10.852 -12.891 19.230 1.00 88.25 321 ASN A CA 1
ATOM 2540 C C . ASN A 1 321 ? -11.689 -13.992 19.904 1.00 88.25 321 ASN A C 1
ATOM 2542 O O . ASN A 1 321 ? -12.798 -14.288 19.403 1.00 88.25 321 ASN A O 1
#

Mean predicted aligned error: 15.21 Å

pLDDT: mean 77.8, std 18.82, range [35.38, 97.88]

Secondary structure (DSSP, 8-state):
----HHHHHHHHHHHHHHHHHHHHHHHHHHHHHHHHT---S-HHHHHHHHHHHHHHHHHHHHHHHHHHHHHHHHHHHHHHHHTTPPP----HHHHHHHHHHHHHHHHHHHHHHHHHHHHHHHHHHHHHHHHHHHHHHHHHHHHHHHHHHHHHHHHHHHHHHHHHHHTS-HHHHHHHHTT---HHHHHHHHHHHHHHSTT--EEEEEEEPPTT-SEEEE-STTEEEETTTEEEE-PEEESS-SSHHHHHHHHHHHTT------S--B-SS-BSSSSEEEEEEEETTEEEEEEEEE----PPPP-SS----------SS-EE-

Sequence (321 aa):
MLFNHRFLLRLITNLVICALALSSVAVLLWTIDELIGWDILPDALGIYIRALVIGIAWITFTLIVIHVLLSLTLFAEASASRAKLPDVQVSSELKRKLDRLVPLTGVVAIVLFVGLQAANRVRGNIVTQLNRQETEQRQREEFEKASVEFDQIQQDLDQALPQVLELFTPSLRNSIQTNTVSPGELRQLFQAVKVSFPHNPSLALLIPAQQPYRYYRVDAEAIAYNKDRGFLLQPQYYFGFPTQLETEAVNQLFAEQAASPTDALTGVFIRNTVPSSWGVLRLNGRAIALVHLEATYSCPEPTELVKDICTHDGPEELYTN

Radius of gyration: 41.96 Å; Cα contacts (8 Å, |Δi|>4): 363; chains: 1; bounding box: 95×54×106 Å

Solvent-accessible surface area (backbone atoms only — not comparable to full-atom values): 17932 Å² total; per-residue (Å²): 133,84,76,58,63,71,56,54,52,51,50,53,52,51,50,52,53,52,50,49,53,51,45,52,51,51,50,52,53,49,48,51,46,65,73,68,64,67,82,82,59,60,76,78,54,49,55,56,52,51,51,50,52,53,50,47,51,51,55,43,50,53,50,50,50,52,50,51,50,52,52,49,54,52,48,51,48,58,50,40,46,75,68,73,49,91,78,78,89,78,58,70,70,58,57,62,52,47,70,59,44,56,61,51,53,52,52,51,52,50,53,52,54,52,47,52,53,50,51,54,50,53,51,53,52,52,53,54,51,51,54,49,51,56,50,47,50,52,52,50,55,51,47,52,54,41,44,54,50,42,54,51,52,27,53,54,39,51,66,42,46,59,62,55,42,62,70,58,41,74,67,55,48,50,24,56,67,71,72,66,59,54,43,62,58,52,48,50,51,39,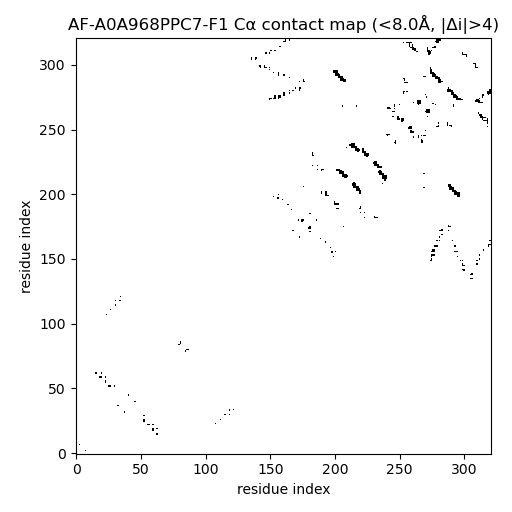48,47,47,27,71,74,41,83,77,45,26,47,48,37,36,43,30,75,44,68,83,89,32,50,32,32,38,42,39,70,82,22,50,42,82,38,95,91,73,45,58,40,73,54,63,51,76,28,76,70,62,98,43,68,67,49,44,50,38,53,50,31,42,65,68,75,37,64,42,63,54,89,64,88,34,88,46,98,81,59,46,27,54,36,38,38,26,60,35,34,41,61,58,96,92,37,68,52,32,37,41,35,37,36,38,91,60,77,60,72,78,59,47,100,82,46,76,64,73,61,65,51,46,54,47,96,57,70,43,62,95

Foldseek 3Di:
DPDDVVVVVVVVVVVLVVLLVVLLVLLVVVLVCLVVVPPVDDPVVVVVSVVVNVVSVVVNVVSVVVVVVVVVVVVVLVVVVVVVDDDDDDDPVVVVVVVVVVVVVVVSVVVNVVSVVVSVVSVVVVVVVVVVVVVLVVVVVQLVVQLVVQVVLLVQQLVCVLVLQVVCDLVNLVCLLVVNHDLVSQLVSQQCQQVVGPLSKWKKKWFQDDPPFGIWMDTNVQWDQDPVPGTDGRIHTHNAWPDPLVRVCVVCQQVVHHAFDPDADPTPQDGFLFNKAKAFEDDPRGGGIIMIIGHPGHRDDADPSRRDGHGGRHHPHHRYD